Protein AF-A0A436QQQ7-F1 (afdb_monomer_lite)

pLDDT: mean 92.07, std 9.51, range [57.84, 98.88]

Secondary structure (DSSP, 8-state):
-HHHHHHHHHHHHT-GGGTT-TT-EEEEETTSTTHHHHHHHHHHHHHHTT--EEEEEE--S-HHHHHHHHHHTT-SS-SS-SSHHHHHHHHHHHHHHHHT-TTTEEEEEE---HHHHHHHHHH-S-GGG-EEEEETTSSHHHHHHHHHHH---EEEE-----GGGHHHHHHHHHHHHH-TT-HHHHTT-TTS-HHHHT--HHHHHHHH--

Sequence (210 aa):
RLDLSLDVIERVLAEPELAGWDGFGVVVQAYGPRAAFAIDWLYALAKKYDRRIMVRLVKGAYWDTEIKRAQTLGLTGYPVFTRKANTDVSYLACAKKLLSMTDRIYPQFATHNAHTVAAILSMAKDRESFEFQRLHGMGEALHETVRQAEGTRCRIYAPVGAHSDLLAYLVRRLLENGANSSFVHQLTDEEVEPEEIARDPLTVVEMQGP

Radius of gyration: 17.81 Å; chains: 1; bounding box: 42×40×45 Å

Structure (mmCIF, N/CA/C/O backbone):
data_AF-A0A436QQQ7-F1
#
_entry.id   AF-A0A436QQQ7-F1
#
loop_
_atom_site.group_PDB
_atom_site.id
_atom_site.type_symbol
_atom_site.label_atom_id
_atom_site.label_alt_id
_atom_site.label_comp_id
_atom_site.label_asym_id
_atom_site.label_entity_id
_atom_site.label_seq_id
_atom_site.pdbx_PDB_ins_code
_atom_site.Cartn_x
_atom_site.Cartn_y
_atom_site.Cartn_z
_atom_site.occupancy
_atom_site.B_iso_or_equiv
_atom_site.auth_seq_id
_atom_site.auth_comp_id
_atom_site.auth_asym_id
_atom_site.auth_atom_id
_atom_site.pdbx_PDB_model_num
ATOM 1 N N . ARG A 1 1 ? 1.671 -14.707 -4.448 1.00 91.00 1 ARG A N 1
ATOM 2 C CA . ARG A 1 1 ? 0.896 -15.668 -3.619 1.00 91.00 1 ARG A CA 1
ATOM 3 C C . ARG A 1 1 ? -0.337 -14.982 -3.015 1.00 91.00 1 ARG A C 1
ATOM 5 O O . ARG A 1 1 ? -0.617 -15.175 -1.844 1.00 91.00 1 ARG A O 1
ATOM 12 N N . LEU A 1 2 ? -1.035 -14.148 -3.791 1.00 93.56 2 LEU A N 1
ATOM 13 C CA . LEU A 1 2 ? -2.069 -13.272 -3.240 1.00 93.56 2 LEU A CA 1
ATOM 14 C C . LEU A 1 2 ? -3.251 -14.083 -2.700 1.00 93.56 2 LEU A C 1
ATOM 16 O O . LEU A 1 2 ? -3.541 -13.985 -1.519 1.00 93.56 2 LEU A O 1
ATOM 20 N N . ASP A 1 3 ? -3.834 -14.946 -3.526 1.00 93.94 3 ASP A N 1
ATOM 21 C CA . ASP A 1 3 ? -5.083 -15.649 -3.199 1.00 93.94 3 ASP A CA 1
ATOM 22 C C . ASP A 1 3 ? -4.953 -16.480 -1.912 1.00 93.94 3 ASP A 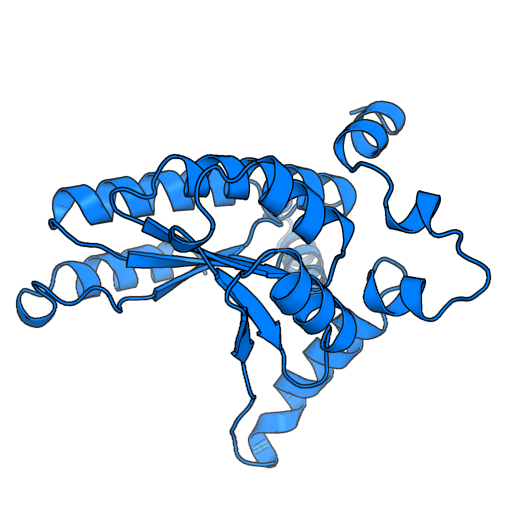C 1
ATOM 24 O O . ASP A 1 3 ? -5.658 -16.227 -0.944 1.00 93.94 3 ASP A O 1
ATOM 28 N N . LEU A 1 4 ? -3.916 -17.324 -1.823 1.00 97.06 4 LEU A N 1
ATOM 29 C CA . LEU A 1 4 ? -3.621 -18.089 -0.604 1.00 97.06 4 LEU A CA 1
ATOM 30 C C . LEU A 1 4 ? -3.415 -17.198 0.635 1.00 97.06 4 LEU A C 1
ATOM 32 O O . LEU A 1 4 ? -3.771 -17.588 1.742 1.00 97.06 4 LEU A O 1
ATOM 36 N N . SER A 1 5 ? -2.807 -16.016 0.481 1.00 97.06 5 SER A N 1
ATOM 37 C CA . SER A 1 5 ? -2.645 -15.105 1.620 1.00 97.06 5 SER A CA 1
ATOM 38 C C . SER A 1 5 ? -3.973 -14.498 2.069 1.00 97.06 5 SER A C 1
ATOM 40 O O . SER A 1 5 ? -4.151 -14.312 3.267 1.00 97.06 5 SER A O 1
ATOM 42 N N . LEU A 1 6 ? -4.906 -14.241 1.145 1.00 97.06 6 LEU A N 1
ATOM 43 C CA . LEU A 1 6 ? -6.241 -13.745 1.480 1.00 97.06 6 LEU A CA 1
ATOM 44 C C . LEU A 1 6 ? -7.042 -14.808 2.243 1.00 97.06 6 LEU A C 1
ATOM 46 O O . LEU A 1 6 ? -7.635 -14.475 3.264 1.00 97.06 6 LEU A O 1
ATOM 50 N N . ASP A 1 7 ? -6.959 -16.081 1.845 1.00 97.81 7 ASP A N 1
ATOM 51 C CA . ASP A 1 7 ? -7.612 -17.184 2.570 1.00 97.81 7 ASP A CA 1
ATOM 52 C C . ASP A 1 7 ? -7.129 -17.274 4.028 1.00 97.81 7 ASP A C 1
ATOM 54 O O . ASP A 1 7 ? -7.921 -17.390 4.966 1.00 97.81 7 ASP A O 1
ATOM 58 N N . VAL A 1 8 ? -5.812 -17.169 4.236 1.00 98.25 8 VAL A N 1
ATOM 59 C CA . VAL A 1 8 ? -5.214 -17.176 5.579 1.00 98.25 8 VAL A CA 1
ATOM 60 C C . VAL A 1 8 ? -5.628 -15.935 6.371 1.00 98.25 8 VAL A C 1
ATOM 62 O O . VAL A 1 8 ? -5.971 -16.050 7.546 1.00 98.25 8 VAL A O 1
ATOM 65 N N . ILE A 1 9 ? -5.625 -14.757 5.742 1.00 98.19 9 ILE A N 1
ATOM 66 C CA . ILE A 1 9 ? -6.045 -13.502 6.377 1.00 98.19 9 ILE A CA 1
ATOM 67 C C . ILE A 1 9 ? -7.499 -13.587 6.838 1.00 98.19 9 ILE A C 1
ATOM 69 O O . ILE A 1 9 ? -7.775 -13.241 7.984 1.00 98.19 9 ILE A O 1
ATOM 73 N N . GLU A 1 10 ? -8.417 -14.059 5.991 1.00 98.12 10 GLU A N 1
ATOM 74 C CA . GLU A 1 10 ? -9.819 -14.223 6.378 1.00 98.12 10 GLU A CA 1
ATOM 75 C C . GLU A 1 10 ? -9.958 -15.197 7.539 1.00 98.12 10 GLU A C 1
ATOM 77 O O . GLU A 1 10 ? -10.653 -14.886 8.509 1.00 98.12 10 GLU A O 1
ATOM 82 N N . ARG A 1 11 ? -9.267 -16.341 7.476 1.00 98.12 11 ARG A N 1
ATOM 83 C CA . ARG A 1 11 ? -9.343 -17.331 8.546 1.00 98.12 11 ARG A CA 1
ATOM 84 C C . ARG A 1 11 ? -8.897 -16.755 9.888 1.00 98.12 11 ARG A C 1
ATOM 86 O O . ARG A 1 11 ? -9.575 -16.994 10.878 1.00 98.12 11 ARG A O 1
ATOM 93 N N . VAL A 1 12 ? -7.802 -15.994 9.911 1.00 97.56 12 VAL A N 1
ATOM 94 C CA . VAL A 1 12 ? -7.286 -15.368 11.138 1.00 97.56 12 VAL A CA 1
ATOM 95 C C . VAL A 1 12 ? -8.198 -14.236 11.610 1.00 97.56 12 VAL A C 1
ATOM 97 O O . VAL A 1 12 ? -8.528 -14.176 12.788 1.00 97.56 12 VAL A O 1
ATOM 100 N N . LEU A 1 13 ? -8.645 -13.352 10.714 1.00 96.69 13 LEU A N 1
ATOM 101 C CA . LEU A 1 13 ? -9.462 -12.192 11.089 1.00 96.69 13 LEU A CA 1
ATOM 102 C C . LEU A 1 13 ? -10.843 -12.590 11.647 1.00 96.69 13 LEU A C 1
ATOM 104 O O . LEU A 1 13 ? -11.421 -11.848 12.446 1.00 96.69 13 LEU A O 1
ATOM 108 N N . ALA A 1 14 ? -11.345 -13.761 11.246 1.00 97.19 14 ALA A N 1
ATOM 109 C CA . ALA A 1 14 ? -12.587 -14.349 11.737 1.00 97.19 14 ALA A CA 1
ATOM 110 C C . ALA A 1 14 ? -12.507 -14.869 13.185 1.00 97.19 14 ALA A C 1
ATOM 112 O O . ALA A 1 14 ? -13.550 -15.159 13.773 1.00 97.19 14 ALA A O 1
ATOM 113 N N . GLU A 1 15 ? -11.310 -15.009 13.766 1.00 98.06 15 GLU A N 1
ATOM 114 C CA . GLU A 1 15 ? -11.160 -15.568 15.109 1.00 98.06 15 GLU A CA 1
ATOM 115 C C . GLU A 1 15 ? -11.785 -14.636 16.174 1.00 98.06 15 GLU A C 1
ATOM 117 O O . GLU A 1 15 ? -11.500 -13.427 16.196 1.00 98.06 15 GLU A O 1
ATOM 122 N N . PRO A 1 16 ? -12.639 -15.163 17.079 1.00 97.19 16 PRO A N 1
ATOM 123 C CA . PRO A 1 16 ? -13.281 -14.365 18.124 1.00 97.19 16 PRO A CA 1
ATOM 124 C C . PRO A 1 16 ? -12.294 -13.679 19.073 1.00 97.19 16 PRO A C 1
ATOM 126 O O . PRO A 1 16 ? -12.582 -12.587 19.554 1.00 97.19 16 PRO A O 1
ATOM 129 N N . GLU A 1 17 ? -11.122 -14.278 19.301 1.00 97.38 17 GLU A N 1
ATOM 130 C CA . GLU A 1 17 ? -10.073 -13.745 20.185 1.00 97.38 17 GLU A CA 1
ATOM 131 C C . GLU A 1 17 ? -9.498 -12.403 19.709 1.00 97.38 17 GLU A C 1
ATOM 133 O O . GLU A 1 17 ? -8.955 -11.648 20.510 1.00 97.38 17 GLU A O 1
ATOM 138 N N . LEU A 1 18 ? -9.649 -12.071 18.422 1.00 96.06 18 LEU A N 1
ATOM 139 C CA . LEU A 1 18 ? -9.227 -10.780 17.870 1.00 96.06 18 LEU A CA 1
ATOM 140 C C . LEU A 1 18 ? -10.309 -9.693 17.995 1.00 96.06 18 LEU A C 1
ATOM 142 O O . LEU A 1 18 ? -10.142 -8.592 17.467 1.00 96.06 18 LEU A O 1
ATOM 146 N N . ALA A 1 19 ? -11.441 -9.975 18.650 1.00 95.94 19 ALA A N 1
ATOM 147 C CA . ALA A 1 19 ? -12.510 -8.997 18.803 1.00 95.94 19 ALA A CA 1
ATOM 148 C C . ALA A 1 19 ? -12.107 -7.809 19.676 1.00 95.94 19 ALA A C 1
ATOM 150 O O . ALA A 1 19 ? -11.545 -7.969 20.753 1.00 95.94 19 ALA A O 1
ATOM 151 N N . GLY A 1 20 ? -12.411 -6.601 19.190 1.00 94.69 20 GLY A N 1
ATOM 152 C CA . GLY A 1 20 ? -12.030 -5.348 19.844 1.00 94.69 20 GLY A CA 1
ATOM 153 C C . GLY A 1 20 ? -10.545 -4.986 19.719 1.00 94.69 20 GLY A C 1
ATOM 154 O O . GLY A 1 20 ? -10.127 -3.982 20.291 1.00 94.69 20 GLY A O 1
ATOM 155 N N . TRP A 1 21 ? -9.744 -5.770 18.986 1.00 97.62 21 TRP A N 1
ATOM 156 C CA . TRP A 1 21 ? -8.345 -5.453 18.716 1.00 97.62 21 TRP A CA 1
ATOM 157 C C . TRP A 1 21 ? -8.152 -4.885 17.305 1.00 97.62 21 TRP A C 1
ATOM 159 O O . TRP A 1 21 ? -8.310 -5.579 16.304 1.00 97.62 21 TRP A O 1
ATOM 169 N N . ASP A 1 22 ? -7.715 -3.628 17.238 1.00 97.19 22 ASP A N 1
ATOM 170 C CA . ASP A 1 22 ? -7.574 -2.870 15.985 1.00 97.19 22 ASP A CA 1
ATOM 171 C C . ASP A 1 22 ? -6.172 -2.976 15.347 1.00 97.19 22 ASP A C 1
ATOM 173 O O . ASP A 1 22 ? -5.835 -2.243 14.415 1.00 97.19 22 ASP A O 1
ATOM 177 N N . GLY A 1 23 ? -5.310 -3.855 15.871 1.00 95.88 23 GLY A N 1
ATOM 178 C CA . GLY A 1 23 ? -3.898 -3.945 15.477 1.00 95.88 23 GLY A CA 1
ATOM 179 C C . GLY A 1 23 ? -3.595 -4.899 14.319 1.00 95.88 23 GLY A C 1
ATOM 180 O O . GLY A 1 23 ? -2.434 -5.010 13.919 1.00 95.88 23 GLY A O 1
ATOM 181 N N . PHE A 1 24 ? -4.595 -5.603 13.778 1.00 97.94 24 PHE A N 1
ATOM 182 C CA . PHE A 1 24 ? -4.375 -6.552 12.685 1.00 97.94 24 PHE A CA 1
ATOM 183 C C . PHE A 1 24 ? -3.979 -5.819 11.395 1.00 97.94 24 PHE A C 1
ATOM 185 O O . PHE A 1 24 ? -4.701 -4.938 10.927 1.00 97.94 24 PHE A O 1
ATOM 192 N N . GLY A 1 25 ? -2.834 -6.187 10.813 1.00 97.44 25 GLY A N 1
ATOM 193 C CA . GLY A 1 25 ? -2.227 -5.476 9.687 1.00 97.44 25 GLY A CA 1
ATOM 194 C C . GLY A 1 25 ? -2.065 -6.325 8.426 1.00 97.44 25 GLY A C 1
ATOM 195 O O . GLY A 1 25 ? -1.599 -7.460 8.495 1.00 97.44 25 GLY A O 1
ATOM 196 N N . VAL A 1 26 ? -2.369 -5.749 7.260 1.00 98.25 26 VAL A N 1
ATOM 197 C CA . VAL A 1 26 ? -2.173 -6.380 5.941 1.00 98.25 26 VAL A CA 1
ATOM 198 C C . VAL A 1 26 ? -1.406 -5.445 5.010 1.00 98.25 26 VAL A C 1
ATOM 200 O O . VAL A 1 26 ? -1.607 -4.233 5.026 1.00 98.25 26 VAL A O 1
ATOM 203 N N . VAL A 1 27 ? -0.530 -6.003 4.169 1.00 98.50 27 VAL A N 1
ATOM 204 C CA . VAL A 1 27 ? 0.186 -5.248 3.131 1.00 98.50 27 VAL A CA 1
ATOM 205 C C . VAL A 1 27 ? -0.492 -5.435 1.777 1.00 98.50 27 VAL A C 1
ATOM 207 O O . VAL A 1 27 ? -0.697 -6.565 1.341 1.00 98.50 27 VAL A O 1
ATOM 210 N N . VAL A 1 28 ? -0.763 -4.333 1.078 1.00 98.69 28 VAL A N 1
ATOM 211 C CA . VAL A 1 28 ? -1.265 -4.323 -0.302 1.00 98.69 28 VAL A CA 1
ATOM 212 C C . VAL A 1 28 ? -0.230 -3.674 -1.218 1.00 98.69 28 VAL A C 1
ATOM 214 O O . VAL A 1 28 ? 0.310 -2.610 -0.915 1.00 98.69 28 VAL A O 1
ATOM 217 N N . GLN A 1 29 ? 0.054 -4.324 -2.348 1.00 98.62 29 GLN A N 1
ATOM 218 C CA . GLN A 1 29 ? 1.048 -3.879 -3.325 1.00 98.62 29 GLN A CA 1
ATOM 219 C C . GLN A 1 29 ? 0.362 -3.226 -4.529 1.00 98.62 29 GLN A C 1
ATOM 221 O O . GLN A 1 29 ? -0.341 -3.899 -5.279 1.00 98.62 29 GLN A O 1
ATOM 226 N N . ALA A 1 30 ? 0.586 -1.929 -4.727 1.00 98.62 30 ALA A N 1
ATOM 227 C CA . ALA A 1 30 ? -0.048 -1.121 -5.766 1.00 98.62 30 ALA A CA 1
ATOM 228 C C . ALA A 1 30 ? 0.513 -1.345 -7.181 1.00 98.62 30 ALA A C 1
ATOM 230 O O . ALA A 1 30 ? -0.106 -0.930 -8.155 1.00 98.62 30 ALA A O 1
ATOM 231 N N . TYR A 1 31 ? 1.656 -2.018 -7.327 1.00 98.06 31 TYR A N 1
ATOM 232 C CA . TYR A 1 31 ? 2.307 -2.280 -8.618 1.00 98.06 31 TYR A CA 1
ATOM 233 C C . TYR A 1 31 ? 1.595 -3.292 -9.528 1.00 98.06 31 TYR A C 1
ATOM 235 O O . TYR A 1 31 ? 2.155 -3.681 -10.547 1.00 98.06 31 TYR A O 1
ATOM 243 N N . GLY A 1 32 ? 0.383 -3.736 -9.190 1.00 95.88 32 GLY A N 1
ATOM 244 C CA . GLY A 1 32 ? -0.398 -4.653 -10.014 1.00 95.88 32 GLY A CA 1
ATOM 245 C C . GLY A 1 32 ? -1.894 -4.336 -9.997 1.00 95.88 32 GLY A C 1
ATOM 246 O O . GLY A 1 32 ? -2.392 -3.739 -9.040 1.00 95.88 32 GLY A O 1
ATOM 247 N N . PRO A 1 33 ? -2.642 -4.774 -11.025 1.00 95.75 33 PRO A N 1
ATOM 248 C CA . PRO A 1 33 ? -4.040 -4.385 -11.234 1.00 95.75 33 PRO A CA 1
ATOM 249 C C . PRO A 1 33 ? -4.995 -4.913 -10.154 1.00 95.75 33 PRO A C 1
ATOM 251 O O . PRO A 1 33 ? -6.099 -4.405 -9.994 1.00 95.75 33 PRO A O 1
ATOM 254 N N . ARG A 1 34 ? -4.575 -5.921 -9.380 1.00 97.94 34 ARG A N 1
ATOM 255 C CA . ARG A 1 34 ? -5.386 -6.521 -8.309 1.00 97.94 34 ARG A CA 1
ATOM 256 C C . ARG A 1 34 ? -5.436 -5.690 -7.022 1.00 97.94 34 ARG A C 1
ATOM 258 O O . ARG A 1 34 ? -6.240 -6.003 -6.151 1.00 97.94 34 ARG A O 1
ATOM 265 N N . ALA A 1 35 ? -4.612 -4.649 -6.889 1.00 98.50 35 ALA A N 1
ATOM 266 C CA . ALA A 1 35 ? -4.473 -3.881 -5.650 1.00 98.50 35 ALA A CA 1
ATOM 267 C C . ALA A 1 35 ? -5.793 -3.253 -5.173 1.00 98.50 35 ALA A C 1
ATOM 269 O O . ALA A 1 35 ? -6.176 -3.424 -4.017 1.00 98.50 35 ALA A O 1
ATOM 270 N N . ALA A 1 36 ? -6.517 -2.580 -6.073 1.00 98.38 36 ALA A N 1
ATOM 271 C CA . ALA A 1 36 ? -7.784 -1.932 -5.741 1.00 98.38 36 ALA A CA 1
ATOM 272 C C . ALA A 1 36 ? -8.849 -2.945 -5.286 1.00 98.38 36 ALA A C 1
ATOM 274 O O . ALA A 1 36 ? -9.543 -2.702 -4.301 1.00 98.38 36 ALA A O 1
ATOM 275 N N . PHE A 1 37 ? -8.914 -4.104 -5.947 1.00 98.50 37 PHE A N 1
ATOM 276 C CA . PHE A 1 37 ? -9.837 -5.184 -5.594 1.00 98.50 37 PHE A CA 1
ATOM 277 C C . PHE A 1 37 ? -9.480 -5.844 -4.258 1.00 98.50 37 PHE A C 1
ATOM 279 O O . PHE A 1 37 ? -10.370 -6.179 -3.484 1.00 98.50 37 PHE A O 1
ATOM 286 N N . ALA A 1 38 ? -8.188 -5.988 -3.947 1.00 98.62 38 ALA A N 1
ATOM 287 C CA . ALA A 1 38 ? -7.751 -6.466 -2.638 1.00 98.62 38 ALA A CA 1
ATOM 288 C C . ALA A 1 38 ? -8.168 -5.498 -1.516 1.00 98.62 38 ALA A C 1
ATOM 290 O O . ALA A 1 38 ? -8.580 -5.946 -0.451 1.00 98.62 38 ALA A O 1
ATOM 291 N N . ILE A 1 39 ? -8.121 -4.183 -1.760 1.00 98.81 39 ILE A N 1
ATOM 292 C CA . ILE A 1 39 ? -8.614 -3.171 -0.809 1.00 98.81 39 ILE A CA 1
ATOM 293 C C . ILE A 1 39 ? -10.131 -3.286 -0.620 1.00 98.81 39 ILE A C 1
ATOM 295 O O . ILE A 1 39 ? -10.590 -3.285 0.520 1.00 98.81 39 ILE A O 1
ATOM 299 N N . ASP A 1 40 ? -10.900 -3.428 -1.706 1.00 98.81 40 ASP A N 1
ATOM 300 C CA . ASP A 1 40 ? -12.354 -3.643 -1.624 1.00 98.81 40 ASP A CA 1
ATOM 301 C C . ASP A 1 40 ? -12.696 -4.890 -0.805 1.00 98.81 40 ASP A C 1
ATOM 303 O O . ASP A 1 40 ? -13.557 -4.851 0.076 1.00 98.81 40 ASP A O 1
ATOM 307 N N . TRP A 1 41 ? -11.978 -5.983 -1.058 1.00 98.69 41 TRP A N 1
ATOM 308 C CA . TRP A 1 41 ? -12.152 -7.234 -0.335 1.00 98.69 41 TRP A CA 1
ATOM 309 C C . TRP A 1 41 ? -11.813 -7.089 1.156 1.00 98.69 41 TRP A C 1
ATOM 311 O O . TRP A 1 41 ? -12.612 -7.488 2.000 1.00 98.69 41 TRP A O 1
ATOM 321 N N . LEU A 1 42 ? -10.688 -6.449 1.499 1.00 98.69 42 LEU A N 1
ATOM 322 C CA . LEU A 1 42 ? -10.292 -6.195 2.891 1.00 98.69 42 LEU A CA 1
ATOM 323 C C . LEU A 1 42 ? -11.311 -5.321 3.632 1.00 98.69 42 LEU A C 1
ATOM 325 O O . LEU A 1 42 ? -11.629 -5.591 4.788 1.00 98.69 42 LEU A O 1
ATOM 329 N N . TYR A 1 43 ? -11.854 -4.297 2.970 1.00 98.75 43 TYR A N 1
ATOM 330 C CA . TYR A 1 43 ? -12.886 -3.441 3.550 1.00 98.75 43 TYR A CA 1
ATOM 331 C C . TYR A 1 43 ? -14.194 -4.205 3.795 1.00 98.75 43 TYR A C 1
ATOM 333 O O . TYR A 1 43 ? -14.796 -4.086 4.865 1.00 98.75 43 TYR A O 1
ATOM 341 N N . ALA A 1 44 ? -14.618 -5.036 2.838 1.00 98.69 44 ALA A N 1
ATOM 342 C CA . ALA A 1 44 ? -15.780 -5.906 3.001 1.00 98.69 44 ALA A CA 1
ATOM 343 C C . ALA A 1 44 ? -15.584 -6.910 4.150 1.00 98.69 44 ALA A C 1
ATOM 345 O O . ALA A 1 44 ? -16.500 -7.132 4.941 1.00 98.69 44 ALA A O 1
ATOM 346 N N . LEU A 1 45 ? -14.379 -7.464 4.286 1.00 98.06 45 LEU A N 1
ATOM 347 C CA . LEU A 1 45 ? -14.019 -8.387 5.356 1.00 98.06 45 LEU A CA 1
ATOM 348 C C . LEU A 1 45 ? -14.041 -7.713 6.736 1.00 98.06 45 LEU A C 1
ATOM 350 O O . LEU A 1 45 ? -14.606 -8.258 7.684 1.00 98.06 45 LEU A O 1
ATOM 354 N N . ALA A 1 46 ? -13.487 -6.501 6.833 1.00 98.38 46 ALA A N 1
ATOM 355 C CA . ALA A 1 46 ? -13.526 -5.695 8.049 1.00 98.38 46 ALA A CA 1
ATOM 356 C C . ALA A 1 46 ? -14.972 -5.387 8.472 1.00 98.38 46 ALA A C 1
ATOM 358 O O . ALA A 1 46 ? -15.296 -5.464 9.654 1.00 98.38 46 ALA A O 1
ATOM 359 N N . LYS A 1 47 ? -15.875 -5.125 7.515 1.00 98.44 47 LYS A N 1
ATOM 360 C CA . LYS A 1 47 ? -17.314 -4.986 7.794 1.00 98.44 47 LYS A CA 1
ATOM 361 C C . LYS A 1 47 ? -17.958 -6.296 8.243 1.00 98.44 47 LYS A C 1
ATOM 363 O O . LYS A 1 47 ? -18.706 -6.289 9.214 1.00 98.44 47 LYS A O 1
ATOM 368 N N . LYS A 1 48 ? -17.668 -7.406 7.558 1.00 98.31 48 LYS A N 1
ATOM 369 C CA . LYS A 1 48 ? -18.237 -8.734 7.841 1.00 98.31 48 LYS A CA 1
ATOM 370 C C . LYS A 1 48 ? -17.969 -9.190 9.278 1.00 98.31 48 LYS A C 1
ATOM 372 O O . LYS A 1 48 ? -18.869 -9.737 9.905 1.00 98.31 48 LYS A O 1
ATOM 377 N N . TYR A 1 49 ? -16.758 -8.964 9.785 1.00 97.88 49 TYR A N 1
ATOM 378 C CA . TYR A 1 49 ? -16.349 -9.398 11.128 1.00 97.88 49 TYR A CA 1
ATOM 379 C C . TYR A 1 49 ? -16.352 -8.277 12.177 1.00 97.88 49 TYR A C 1
ATOM 381 O O . TYR A 1 49 ? -15.849 -8.484 13.281 1.00 97.88 49 TYR A O 1
ATOM 389 N N . ASP A 1 50 ? -16.895 -7.102 11.836 1.00 97.81 50 ASP A N 1
ATOM 390 C CA . ASP A 1 50 ? -16.903 -5.906 12.687 1.00 97.81 50 ASP A CA 1
ATOM 391 C C . ASP A 1 50 ? -15.513 -5.606 13.280 1.00 97.81 50 ASP A C 1
ATOM 393 O O . ASP A 1 50 ? -15.286 -5.616 14.489 1.00 97.81 50 ASP A O 1
ATOM 397 N N . ARG A 1 51 ? -14.538 -5.410 12.389 1.00 97.56 51 ARG A N 1
ATOM 398 C CA . ARG A 1 51 ? -13.133 -5.152 12.721 1.00 97.56 51 ARG A CA 1
ATOM 399 C C . ARG A 1 51 ? -12.697 -3.784 12.228 1.00 97.56 51 ARG A C 1
ATOM 401 O O . ARG A 1 51 ? -13.227 -3.267 11.240 1.00 97.56 51 ARG A O 1
ATOM 408 N N . ARG A 1 52 ? -11.662 -3.248 12.870 1.00 98.06 52 ARG A N 1
ATOM 409 C CA . ARG A 1 52 ? -10.788 -2.242 12.277 1.00 98.06 52 ARG A CA 1
ATOM 410 C C . ARG A 1 52 ? -9.451 -2.896 11.948 1.00 98.06 52 ARG A C 1
ATOM 412 O O . ARG A 1 52 ? -8.918 -3.645 12.759 1.00 98.06 52 ARG A O 1
ATOM 419 N N . ILE A 1 53 ? -8.924 -2.643 10.755 1.00 98.06 53 ILE A N 1
ATOM 420 C CA . ILE A 1 53 ? -7.651 -3.227 10.310 1.00 98.06 53 ILE A CA 1
ATOM 421 C C . ILE A 1 53 ? -6.698 -2.147 9.817 1.00 98.06 53 ILE A C 1
ATOM 423 O O . ILE A 1 53 ? -7.112 -1.119 9.282 1.00 98.06 53 ILE A O 1
ATOM 427 N N . MET A 1 54 ? -5.403 -2.392 9.961 1.00 98.75 54 MET A N 1
ATOM 428 C CA . MET A 1 54 ? -4.355 -1.543 9.412 1.00 98.75 54 MET A CA 1
ATOM 429 C C . MET A 1 54 ? -3.991 -2.038 8.009 1.00 98.75 54 MET A C 1
ATOM 431 O O . MET A 1 54 ? -3.706 -3.221 7.816 1.00 98.75 54 MET A O 1
ATOM 435 N N . VAL A 1 55 ? -3.978 -1.151 7.014 1.00 98.81 55 VAL A N 1
ATOM 436 C CA . VAL A 1 55 ? -3.585 -1.520 5.645 1.00 98.81 55 VAL A CA 1
ATOM 437 C C . VAL A 1 55 ? -2.357 -0.731 5.232 1.00 98.81 55 VAL A C 1
ATOM 439 O O . VAL A 1 55 ? -2.428 0.470 4.967 1.00 98.81 55 VAL A O 1
ATOM 442 N N . ARG A 1 56 ? -1.225 -1.432 5.134 1.00 98.88 56 ARG A N 1
ATOM 443 C CA . ARG A 1 56 ? 0.021 -0.902 4.586 1.00 98.88 56 ARG A CA 1
ATOM 444 C C . ARG A 1 56 ? -0.040 -0.925 3.066 1.00 98.88 56 ARG A C 1
ATOM 446 O O . ARG A 1 56 ? 0.063 -1.988 2.456 1.00 98.88 56 ARG A O 1
ATOM 453 N N . LEU A 1 57 ? -0.142 0.247 2.452 1.00 98.88 57 LEU A N 1
ATOM 454 C CA . LEU A 1 57 ? -0.009 0.398 1.009 1.00 98.88 57 LEU A CA 1
ATOM 455 C C . LEU A 1 57 ? 1.465 0.611 0.654 1.00 98.88 57 LEU A C 1
ATOM 457 O O . LEU A 1 57 ? 2.103 1.539 1.148 1.00 98.88 57 LEU A O 1
ATOM 461 N N . VAL A 1 58 ? 1.999 -0.244 -0.215 1.00 98.56 58 VAL A N 1
ATOM 462 C CA . VAL A 1 58 ? 3.338 -0.122 -0.817 1.00 98.56 58 VAL A CA 1
ATOM 463 C C . VAL A 1 58 ? 3.206 -0.113 -2.336 1.00 98.56 58 VAL A C 1
ATOM 465 O O . VAL A 1 58 ? 2.204 -0.581 -2.871 1.00 98.56 58 VAL A O 1
ATOM 468 N N . LYS A 1 59 ? 4.235 0.335 -3.063 1.00 97.38 59 LYS A N 1
ATOM 469 C CA . LYS A 1 59 ? 4.315 0.083 -4.513 1.00 97.38 59 LYS A CA 1
ATOM 470 C C . LYS A 1 59 ? 4.497 -1.417 -4.767 1.00 97.38 59 LYS A C 1
ATOM 472 O O . LYS A 1 59 ? 3.583 -2.083 -5.238 1.00 97.38 59 LYS A O 1
ATOM 477 N N . GLY A 1 60 ? 5.631 -1.967 -4.349 1.00 95.31 60 GLY A N 1
ATOM 478 C CA . GLY A 1 60 ? 5.955 -3.390 -4.437 1.00 95.31 60 GLY A CA 1
ATOM 479 C C . GLY A 1 60 ? 7.469 -3.595 -4.478 1.00 95.31 60 GLY A C 1
ATOM 480 O O . GLY A 1 60 ? 8.197 -2.672 -4.817 1.00 95.31 60 GLY A O 1
ATOM 481 N N . ALA A 1 61 ? 7.943 -4.786 -4.103 1.00 92.12 61 ALA A N 1
ATOM 482 C CA . ALA A 1 61 ? 9.378 -5.065 -3.907 1.00 92.12 61 ALA A CA 1
ATOM 483 C C . ALA A 1 61 ? 9.900 -6.262 -4.726 1.00 92.12 61 ALA A C 1
ATOM 485 O O . ALA A 1 61 ? 11.008 -6.738 -4.497 1.00 92.12 61 ALA A O 1
ATOM 486 N N . TYR A 1 62 ? 9.079 -6.797 -5.635 1.00 93.50 62 TYR A N 1
ATOM 487 C CA . TYR A 1 62 ? 9.369 -8.035 -6.374 1.00 93.50 62 TYR A CA 1
ATOM 488 C C . TYR A 1 62 ? 9.152 -7.891 -7.883 1.00 93.50 62 TYR A C 1
ATOM 490 O O . TYR A 1 62 ? 8.894 -8.885 -8.554 1.00 93.50 62 TYR A O 1
ATOM 498 N N . TRP A 1 63 ? 9.199 -6.666 -8.416 1.00 95.25 63 TRP A N 1
ATOM 499 C CA . TRP A 1 63 ? 8.819 -6.389 -9.804 1.00 95.25 63 TRP A CA 1
ATOM 500 C C . TRP A 1 63 ? 9.610 -7.247 -10.804 1.00 95.25 63 TRP A C 1
ATOM 502 O O . TRP A 1 63 ? 8.999 -8.013 -11.544 1.00 95.25 63 TRP A O 1
ATOM 512 N N . ASP A 1 64 ? 10.945 -7.253 -10.730 1.00 91.69 64 ASP A N 1
ATOM 513 C CA . ASP A 1 64 ? 11.806 -8.047 -11.624 1.00 91.69 64 ASP A CA 1
ATOM 514 C C . ASP A 1 64 ? 11.516 -9.550 -11.549 1.00 91.69 64 ASP A C 1
ATOM 516 O O . ASP A 1 64 ? 11.533 -10.263 -12.553 1.00 91.69 64 ASP A O 1
ATOM 520 N N . THR A 1 65 ? 11.207 -10.044 -10.346 1.00 94.44 65 THR A N 1
ATOM 521 C CA . THR A 1 65 ? 10.850 -11.452 -10.135 1.00 94.44 65 THR A CA 1
ATOM 522 C C . THR A 1 65 ? 9.519 -11.789 -10.798 1.00 94.44 65 THR A C 1
ATOM 524 O O . THR A 1 65 ? 9.412 -12.833 -11.438 1.00 94.44 65 THR A O 1
ATOM 527 N N . GLU A 1 66 ? 8.511 -10.924 -10.668 1.00 96.81 66 GLU A N 1
ATOM 528 C CA . GLU A 1 66 ? 7.194 -11.129 -11.280 1.00 96.81 66 GLU A CA 1
ATOM 529 C C . GLU A 1 66 ? 7.267 -11.062 -12.814 1.00 96.81 66 GLU A C 1
ATOM 531 O O . GLU A 1 66 ? 6.677 -11.914 -13.482 1.00 96.81 66 GLU A O 1
ATOM 536 N N . ILE A 1 67 ? 8.057 -10.135 -13.375 1.00 97.06 67 ILE A N 1
ATOM 537 C CA . ILE A 1 67 ? 8.324 -10.063 -14.822 1.00 97.06 67 ILE A CA 1
ATOM 538 C C . ILE A 1 67 ? 8.990 -11.352 -15.314 1.00 97.06 67 ILE A C 1
ATOM 540 O O . ILE A 1 67 ? 8.454 -12.030 -16.195 1.00 97.06 67 ILE A O 1
ATOM 544 N N . LYS A 1 68 ? 10.116 -11.743 -14.700 1.00 97.50 68 LYS A N 1
ATOM 545 C CA . LYS A 1 68 ? 10.858 -12.958 -15.070 1.00 97.50 68 LYS A CA 1
ATOM 546 C C . LYS A 1 68 ? 9.987 -14.207 -14.972 1.00 97.50 68 LYS A C 1
ATOM 548 O O . LYS A 1 68 ? 10.040 -15.081 -15.840 1.00 97.50 68 LYS A O 1
ATOM 553 N N . ARG A 1 69 ? 9.191 -14.315 -13.908 1.00 97.69 69 ARG A N 1
ATOM 554 C CA . ARG A 1 69 ? 8.331 -15.473 -13.663 1.00 97.69 69 ARG A CA 1
ATOM 555 C C . ARG A 1 69 ? 7.214 -15.574 -14.696 1.00 97.69 69 ARG A C 1
ATOM 557 O O . ARG A 1 69 ? 6.988 -16.671 -15.198 1.00 97.69 69 ARG A O 1
ATOM 564 N N . ALA A 1 70 ? 6.548 -14.467 -15.024 1.00 97.81 70 ALA A N 1
ATOM 565 C CA . ALA A 1 70 ? 5.498 -14.455 -16.040 1.00 97.81 70 ALA A CA 1
ATOM 566 C C . ALA A 1 70 ? 6.031 -14.892 -17.414 1.00 97.81 70 ALA A C 1
ATOM 568 O O . ALA A 1 70 ? 5.410 -15.725 -18.070 1.00 97.81 70 ALA A O 1
ATOM 569 N N . GLN A 1 71 ? 7.218 -14.408 -17.796 1.00 98.19 71 GLN A N 1
ATOM 570 C CA . GLN A 1 71 ? 7.887 -14.794 -19.045 1.00 98.19 71 GLN A CA 1
ATOM 571 C C . GLN A 1 71 ? 8.285 -16.273 -19.056 1.00 98.19 71 GLN A C 1
ATOM 573 O O . GLN A 1 71 ? 7.982 -16.987 -20.005 1.00 98.19 71 GLN A O 1
ATOM 578 N N . THR A 1 72 ? 8.920 -16.752 -17.983 1.00 98.44 72 THR A N 1
ATOM 579 C CA . THR A 1 72 ? 9.397 -18.145 -17.885 1.00 98.44 72 THR A CA 1
ATOM 580 C C . THR A 1 72 ? 8.244 -19.152 -17.909 1.00 98.44 72 THR A C 1
ATOM 582 O O . THR A 1 72 ? 8.386 -20.245 -18.445 1.00 98.44 72 THR A O 1
ATOM 585 N N . LEU A 1 73 ? 7.098 -18.791 -17.327 1.00 97.88 73 LEU A N 1
ATOM 586 C CA . LEU A 1 73 ? 5.892 -19.620 -17.327 1.00 97.88 73 LEU A CA 1
ATOM 587 C C . LEU A 1 73 ? 5.057 -19.483 -18.611 1.00 97.88 73 LEU A C 1
ATOM 589 O O . LEU A 1 73 ? 4.051 -20.175 -18.734 1.00 97.88 73 LEU A O 1
ATOM 593 N N . GLY A 1 74 ? 5.433 -18.596 -19.540 1.00 97.75 74 GLY A N 1
ATOM 594 C CA . GLY A 1 74 ? 4.684 -18.365 -20.777 1.00 97.75 74 GLY A CA 1
ATOM 595 C C . GLY A 1 74 ? 3.265 -17.842 -20.541 1.00 97.75 74 GLY A C 1
ATOM 596 O O . GLY A 1 74 ? 2.339 -18.235 -21.249 1.00 97.75 74 GLY A O 1
ATOM 597 N N . LEU A 1 75 ? 3.066 -17.002 -19.519 1.00 97.69 75 LEU A N 1
ATOM 598 C CA . LEU A 1 75 ? 1.745 -16.448 -19.216 1.00 97.69 75 LEU A CA 1
ATOM 599 C C . LEU A 1 75 ? 1.304 -15.450 -20.293 1.00 97.69 75 LEU A C 1
ATOM 601 O O . LEU A 1 75 ? 2.121 -14.768 -20.908 1.00 97.69 75 LEU A O 1
ATOM 605 N N . THR A 1 76 ? -0.008 -15.299 -20.462 1.00 96.94 76 THR A N 1
ATOM 606 C CA . THR A 1 76 ? -0.607 -14.366 -21.434 1.00 96.94 76 THR A CA 1
ATOM 607 C C . THR A 1 76 ? -0.485 -12.891 -21.036 1.00 96.94 76 THR A C 1
ATOM 609 O O . THR A 1 76 ? -0.809 -12.014 -21.832 1.00 96.94 76 THR A O 1
ATOM 612 N N . GLY A 1 77 ? -0.020 -12.595 -19.820 1.00 95.38 77 GLY A N 1
ATOM 613 C CA . GLY A 1 77 ? 0.158 -11.235 -19.325 1.00 95.38 77 GLY A CA 1
ATOM 614 C C . GLY A 1 77 ? 0.926 -11.175 -18.007 1.00 95.38 77 GLY A C 1
ATOM 615 O O . GLY A 1 77 ? 1.248 -12.197 -17.395 1.00 95.38 77 GLY A O 1
ATOM 616 N N . TYR A 1 78 ? 1.210 -9.950 -17.564 1.00 97.56 78 TYR A N 1
ATOM 617 C CA . TYR A 1 78 ? 1.950 -9.688 -16.332 1.00 97.56 78 TYR A CA 1
ATOM 618 C C . TYR A 1 78 ? 1.001 -9.433 -15.153 1.00 97.56 78 TYR A C 1
ATOM 620 O O . TYR A 1 78 ? 0.027 -8.694 -15.294 1.00 97.56 78 TYR A O 1
ATOM 628 N N . PRO A 1 79 ? 1.291 -9.974 -13.954 1.00 96.75 79 PRO A N 1
ATOM 629 C CA . PRO A 1 79 ? 0.515 -9.676 -12.750 1.00 96.75 79 PRO A CA 1
ATOM 630 C C . PRO A 1 79 ? 0.836 -8.292 -12.156 1.00 96.75 79 PRO A C 1
ATOM 632 O O . PRO A 1 79 ? 0.244 -7.917 -11.142 1.00 96.75 79 PRO A O 1
ATOM 635 N N . VAL A 1 80 ? 1.781 -7.565 -12.759 1.00 98.25 80 VAL A N 1
ATOM 636 C CA . VAL A 1 80 ? 2.272 -6.240 -12.366 1.00 98.25 80 VAL A CA 1
ATOM 637 C C . VAL A 1 80 ? 2.263 -5.300 -13.573 1.00 98.25 80 VAL A C 1
ATOM 639 O O . VAL A 1 80 ? 2.344 -5.753 -14.715 1.00 98.25 80 VAL A O 1
ATOM 642 N N . PHE A 1 81 ? 2.183 -3.992 -13.336 1.00 97.50 81 PHE A N 1
ATOM 643 C CA . PHE A 1 81 ? 2.360 -2.991 -14.386 1.00 97.50 81 PHE A CA 1
ATOM 644 C C . PHE A 1 81 ? 3.803 -3.000 -14.895 1.00 97.50 81 PHE A C 1
ATOM 646 O O . PHE A 1 81 ? 4.736 -3.150 -14.112 1.00 97.50 81 PHE A O 1
ATOM 653 N N . THR A 1 82 ? 4.002 -2.795 -16.195 1.00 95.81 82 THR A N 1
ATOM 654 C CA . THR A 1 82 ? 5.335 -2.803 -16.824 1.00 95.81 82 THR A CA 1
ATOM 655 C C . THR A 1 82 ? 5.975 -1.418 -16.911 1.00 95.81 82 THR A C 1
ATOM 657 O O . THR A 1 82 ? 7.188 -1.317 -17.062 1.00 95.81 82 THR A O 1
ATOM 660 N N . ARG A 1 83 ? 5.184 -0.347 -16.772 1.00 94.31 83 ARG A N 1
ATOM 661 C CA . ARG A 1 83 ? 5.661 1.039 -16.677 1.00 94.31 83 ARG A CA 1
ATOM 662 C C . ARG A 1 83 ? 5.563 1.519 -15.225 1.00 94.31 83 ARG A C 1
ATOM 664 O O . ARG A 1 83 ? 4.527 1.356 -14.576 1.00 94.31 83 ARG A O 1
ATOM 671 N N . LYS A 1 84 ? 6.625 2.148 -14.709 1.00 93.00 84 LYS A N 1
ATOM 672 C CA . LYS A 1 84 ? 6.675 2.659 -13.325 1.00 93.00 84 LYS A CA 1
ATOM 673 C C . LYS A 1 84 ? 5.600 3.720 -13.059 1.00 93.00 84 LYS A C 1
ATOM 675 O O . LYS A 1 84 ? 4.975 3.682 -12.003 1.00 93.00 84 LYS A O 1
ATOM 680 N N . ALA A 1 85 ? 5.324 4.601 -14.024 1.00 94.50 85 ALA A N 1
ATOM 681 C CA . ALA A 1 85 ? 4.284 5.627 -13.899 1.00 94.50 85 ALA A CA 1
ATOM 682 C C . ALA A 1 85 ? 2.891 5.019 -13.633 1.00 94.50 85 ALA A C 1
ATOM 684 O O . ALA A 1 85 ? 2.163 5.502 -12.772 1.00 94.50 85 ALA A O 1
ATOM 685 N N . ASN A 1 86 ? 2.557 3.881 -14.251 1.00 96.75 86 ASN A N 1
ATOM 686 C CA . ASN A 1 86 ? 1.296 3.175 -13.994 1.00 96.75 86 ASN A CA 1
ATOM 687 C C . ASN A 1 86 ? 1.216 2.626 -12.558 1.00 96.75 86 ASN A C 1
ATOM 689 O O . ASN A 1 86 ? 0.139 2.611 -11.963 1.00 96.75 86 ASN A O 1
ATOM 693 N N . THR A 1 87 ? 2.347 2.214 -11.972 1.00 97.94 87 THR A N 1
ATOM 694 C CA . THR A 1 87 ? 2.404 1.850 -10.545 1.00 97.94 87 THR A CA 1
ATOM 695 C C . THR A 1 87 ? 2.154 3.063 -9.653 1.00 97.94 87 THR A C 1
ATOM 697 O O . THR A 1 87 ? 1.451 2.938 -8.652 1.00 97.94 87 THR A O 1
ATOM 700 N N . ASP A 1 88 ? 2.687 4.233 -10.008 1.00 97.06 88 ASP A N 1
ATOM 701 C CA . ASP A 1 88 ? 2.451 5.467 -9.254 1.00 97.06 88 ASP A CA 1
ATOM 702 C C . ASP A 1 88 ? 0.980 5.898 -9.325 1.00 97.06 88 ASP A C 1
ATOM 704 O O . ASP A 1 88 ? 0.378 6.164 -8.286 1.00 97.06 88 ASP A O 1
ATOM 708 N N . VAL A 1 89 ? 0.368 5.870 -10.516 1.00 97.94 89 VAL A N 1
ATOM 709 C CA . VAL A 1 89 ? -1.072 6.130 -10.697 1.00 97.94 89 VAL A CA 1
ATOM 710 C C . VAL A 1 89 ? -1.911 5.154 -9.869 1.00 97.94 89 VAL A C 1
ATOM 712 O O . VAL A 1 89 ? -2.791 5.574 -9.117 1.00 97.94 89 VAL A O 1
ATOM 715 N N . SER A 1 90 ? -1.610 3.855 -9.950 1.00 98.56 90 SER A N 1
ATOM 716 C CA . SER A 1 90 ? -2.293 2.826 -9.158 1.00 98.56 90 SER A CA 1
ATOM 717 C C . SER A 1 90 ? -2.155 3.076 -7.653 1.00 98.56 90 SER A C 1
ATOM 719 O O . SER A 1 90 ? -3.135 2.961 -6.914 1.00 98.56 90 SER A O 1
ATOM 721 N N . TYR A 1 91 ? -0.968 3.480 -7.189 1.00 98.81 91 TYR A N 1
ATOM 722 C CA . TYR A 1 91 ? -0.734 3.815 -5.788 1.00 98.81 91 TYR A CA 1
ATOM 723 C C . TYR A 1 91 ? -1.596 5.003 -5.344 1.00 98.81 91 TYR A C 1
ATOM 725 O O . TYR A 1 91 ? -2.253 4.908 -4.310 1.00 98.81 91 TYR A O 1
ATOM 733 N N . LEU A 1 92 ? -1.654 6.091 -6.122 1.00 98.62 92 LEU A N 1
ATOM 734 C CA . LEU A 1 92 ? -2.481 7.259 -5.792 1.00 98.62 92 LEU A CA 1
ATOM 735 C C . LEU A 1 92 ? -3.979 6.921 -5.787 1.00 98.62 92 LEU A C 1
ATOM 737 O O . LEU A 1 92 ? -4.697 7.316 -4.867 1.00 98.62 92 LEU A O 1
ATOM 741 N N . ALA A 1 93 ? -4.443 6.124 -6.753 1.00 98.62 93 ALA A N 1
ATOM 742 C CA . ALA A 1 93 ? -5.825 5.651 -6.797 1.00 98.62 93 ALA A CA 1
ATOM 743 C C . ALA A 1 93 ? -6.174 4.782 -5.573 1.00 98.62 93 ALA A C 1
ATOM 745 O O . ALA A 1 93 ? -7.206 4.990 -4.929 1.00 98.62 93 ALA A O 1
ATOM 746 N N . CYS A 1 94 ? -5.293 3.848 -5.204 1.00 98.88 94 CYS A N 1
ATOM 747 C CA . CYS A 1 94 ? -5.447 3.021 -4.007 1.00 98.88 94 CYS A CA 1
ATOM 748 C C . CYS A 1 94 ? -5.396 3.856 -2.720 1.00 98.88 94 CYS A C 1
ATOM 750 O O . CYS A 1 94 ? -6.172 3.606 -1.798 1.00 98.88 94 CYS A O 1
ATOM 752 N N . ALA A 1 95 ? -4.531 4.871 -2.655 1.00 98.81 95 ALA A N 1
ATOM 753 C CA . ALA A 1 95 ? -4.436 5.762 -1.506 1.00 98.81 95 ALA A CA 1
ATOM 754 C C . ALA A 1 95 ? -5.719 6.575 -1.311 1.00 98.81 95 ALA A C 1
ATOM 756 O O . ALA A 1 95 ? -6.267 6.595 -0.209 1.00 98.81 95 ALA A O 1
ATOM 757 N N . LYS A 1 96 ? -6.258 7.157 -2.390 1.00 98.62 96 LYS A N 1
ATOM 758 C CA . LYS A 1 96 ? -7.554 7.851 -2.374 1.00 98.62 96 LYS A CA 1
ATOM 759 C C . LYS A 1 96 ? -8.679 6.943 -1.873 1.00 98.62 96 LYS A C 1
ATOM 761 O O . LYS A 1 96 ? -9.503 7.365 -1.066 1.00 98.62 96 LYS A O 1
ATOM 766 N N . LYS A 1 97 ? -8.692 5.685 -2.319 1.00 98.69 97 LYS A N 1
ATOM 767 C CA . LYS A 1 97 ? -9.671 4.674 -1.901 1.00 98.69 97 LYS A CA 1
ATOM 768 C C . LYS A 1 97 ? -9.564 4.357 -0.406 1.00 98.69 97 LYS A C 1
ATOM 770 O O . LYS A 1 97 ? -10.571 4.403 0.292 1.00 98.69 97 LYS A O 1
ATOM 775 N N . LEU A 1 98 ? -8.355 4.125 0.103 1.00 98.81 98 LEU A N 1
ATOM 776 C CA . LEU A 1 98 ? -8.117 3.870 1.529 1.00 98.81 98 LEU A CA 1
ATOM 777 C C . LEU A 1 98 ? -8.516 5.064 2.408 1.00 98.81 98 LEU A C 1
ATOM 779 O O . LEU A 1 98 ? -9.147 4.870 3.443 1.00 98.81 98 LEU A O 1
ATOM 783 N N . LEU A 1 99 ? -8.223 6.293 1.972 1.00 98.69 99 LEU A N 1
ATOM 784 C CA . LEU A 1 99 ? -8.640 7.516 2.670 1.00 98.69 99 LEU A CA 1
ATOM 785 C C . LEU A 1 99 ? -10.170 7.674 2.744 1.00 98.69 99 LEU A C 1
ATOM 787 O O . LEU A 1 99 ? -10.666 8.327 3.657 1.00 98.69 99 LEU A O 1
ATOM 791 N N . SER A 1 100 ? -10.928 7.070 1.820 1.00 98.44 100 SER A N 1
ATOM 792 C CA . SER A 1 100 ? -12.401 7.028 1.878 1.00 98.44 100 SER A CA 1
ATOM 793 C C . SER A 1 100 ? -12.982 5.887 2.724 1.00 98.44 100 SER A C 1
ATOM 795 O O . SER A 1 100 ? -14.198 5.802 2.861 1.00 98.44 100 SER A O 1
ATOM 797 N N . MET A 1 101 ? -12.138 5.014 3.280 1.00 98.50 101 MET A N 1
ATOM 798 C CA . MET A 1 101 ? -12.526 3.806 4.025 1.00 98.50 101 MET A CA 1
ATOM 799 C C . MET A 1 101 ? -12.066 3.858 5.492 1.00 98.50 101 MET A C 1
ATOM 801 O O . MET A 1 101 ? -11.919 2.825 6.152 1.00 98.50 101 MET A O 1
ATOM 805 N N . THR A 1 102 ? -11.808 5.064 6.009 1.00 98.25 102 THR A N 1
ATOM 806 C CA . THR A 1 102 ? -11.200 5.287 7.331 1.00 98.25 102 THR A CA 1
ATOM 807 C C . THR A 1 102 ? -12.106 4.937 8.513 1.00 98.25 102 THR A C 1
ATOM 809 O O . THR A 1 102 ? -11.629 4.857 9.645 1.00 98.25 102 THR A O 1
ATOM 812 N N . ASP A 1 103 ? -13.384 4.641 8.255 1.00 97.62 103 ASP A N 1
ATOM 813 C CA . ASP A 1 103 ? -14.328 4.093 9.232 1.00 97.62 103 ASP A CA 1
ATOM 814 C C . ASP A 1 103 ? -13.953 2.672 9.687 1.00 97.62 103 ASP A C 1
ATOM 816 O O . ASP A 1 103 ? -14.284 2.277 10.803 1.00 97.62 103 ASP A O 1
ATOM 820 N N . ARG A 1 104 ? -13.247 1.905 8.845 1.00 98.19 104 ARG A N 1
ATOM 821 C CA . ARG A 1 104 ? -12.835 0.516 9.139 1.00 98.19 104 ARG A CA 1
ATOM 822 C C . ARG A 1 104 ? -11.367 0.230 8.866 1.00 98.19 104 ARG A C 1
ATOM 824 O O . ARG A 1 104 ? -10.823 -0.733 9.401 1.00 98.19 104 ARG A O 1
ATOM 831 N N . ILE A 1 105 ? -10.708 1.037 8.046 1.00 98.62 105 ILE A N 1
ATOM 832 C CA . ILE A 1 105 ? -9.308 0.838 7.691 1.00 98.62 105 ILE A CA 1
ATOM 833 C C . ILE A 1 105 ? -8.480 1.989 8.236 1.00 98.62 105 ILE A C 1
ATOM 835 O O . ILE A 1 105 ? -8.801 3.148 8.024 1.00 98.62 105 ILE A O 1
ATOM 839 N N . TYR A 1 106 ? -7.379 1.677 8.905 1.00 98.69 106 TYR A N 1
ATOM 840 C CA . TYR A 1 106 ? -6.332 2.645 9.192 1.00 98.69 106 TYR A CA 1
ATOM 841 C C . TYR A 1 106 ? -5.245 2.554 8.105 1.00 98.69 106 TYR A C 1
ATOM 843 O O . TYR A 1 106 ? -4.496 1.568 8.076 1.00 98.69 106 TYR A O 1
ATOM 851 N N . PRO A 1 107 ? -5.159 3.518 7.169 1.00 98.81 107 PRO A N 1
ATOM 852 C CA . PRO A 1 107 ? -4.196 3.473 6.079 1.00 98.81 107 PRO A CA 1
ATOM 853 C C . PRO A 1 107 ? -2.781 3.768 6.575 1.00 98.81 107 PRO A C 1
ATOM 855 O O . PRO A 1 107 ? -2.549 4.701 7.345 1.00 98.81 107 PRO A O 1
ATOM 858 N N . GLN A 1 108 ? -1.816 2.997 6.083 1.00 98.88 108 GLN A N 1
ATOM 859 C CA . GLN A 1 108 ? -0.399 3.199 6.356 1.00 98.88 108 GLN A CA 1
ATOM 860 C C . GLN A 1 108 ? 0.348 3.321 5.026 1.00 98.88 108 GLN A C 1
ATOM 862 O O . GLN A 1 108 ? 0.528 2.341 4.301 1.00 98.88 108 GLN A O 1
ATOM 867 N N . PHE A 1 109 ? 0.770 4.529 4.672 1.00 98.81 109 PHE A N 1
ATOM 868 C CA . PHE A 1 109 ? 1.361 4.818 3.368 1.00 98.81 109 PHE A CA 1
ATOM 869 C C . PHE A 1 109 ? 2.881 4.683 3.408 1.00 98.81 109 PHE A C 1
ATOM 871 O O . PHE A 1 109 ? 3.588 5.580 3.867 1.00 98.81 109 PHE A O 1
ATOM 878 N N . ALA A 1 110 ? 3.392 3.557 2.913 1.00 98.25 110 ALA A N 1
ATOM 879 C CA . ALA A 1 110 ? 4.819 3.277 2.873 1.00 98.25 110 ALA A CA 1
ATOM 880 C C . ALA A 1 110 ? 5.438 3.783 1.563 1.00 98.25 110 ALA A C 1
ATOM 882 O O . ALA A 1 110 ? 5.259 3.189 0.497 1.00 98.25 110 ALA A O 1
ATOM 883 N N . THR A 1 111 ? 6.180 4.889 1.644 1.00 96.75 111 THR A N 1
ATOM 884 C CA . THR A 1 111 ? 6.824 5.512 0.483 1.00 96.75 111 THR A CA 1
ATOM 885 C C . THR A 1 111 ? 8.004 6.390 0.892 1.00 96.75 111 THR A C 1
ATOM 887 O O . THR A 1 111 ? 8.019 6.983 1.969 1.00 96.75 111 THR A O 1
ATOM 890 N N . HIS A 1 112 ? 8.981 6.510 -0.004 1.00 93.44 112 HIS A N 1
ATOM 891 C CA . HIS A 1 112 ? 10.083 7.473 0.091 1.00 93.44 112 HIS A CA 1
ATOM 892 C C . HIS A 1 112 ? 10.026 8.541 -1.002 1.00 93.44 112 HIS A C 1
ATOM 894 O O . HIS A 1 112 ? 10.940 9.341 -1.113 1.00 93.44 112 HIS A O 1
ATOM 900 N N . ASN A 1 113 ? 8.979 8.538 -1.829 1.00 92.50 113 ASN A N 1
ATOM 901 C CA . ASN A 1 113 ? 8.820 9.468 -2.940 1.00 92.50 113 ASN A CA 1
ATOM 902 C C . ASN A 1 113 ? 8.045 10.713 -2.485 1.00 92.50 113 ASN A C 1
ATOM 904 O O . ASN A 1 113 ? 6.885 10.598 -2.078 1.00 92.50 113 ASN A O 1
ATOM 908 N N . ALA A 1 114 ? 8.677 11.886 -2.582 1.00 92.56 114 ALA A N 1
ATOM 909 C CA . ALA A 1 114 ? 8.128 13.149 -2.086 1.00 92.56 114 ALA A CA 1
ATOM 910 C C . ALA A 1 114 ? 6.820 13.551 -2.782 1.00 92.56 114 ALA A C 1
ATOM 912 O O . ALA A 1 114 ? 5.871 13.925 -2.099 1.00 92.56 114 ALA A O 1
ATOM 913 N N . HIS A 1 115 ? 6.715 13.379 -4.105 1.00 94.94 115 HIS A N 1
ATOM 914 C CA . HIS A 1 115 ? 5.464 13.634 -4.830 1.00 94.94 115 HIS A CA 1
ATOM 915 C C . HIS A 1 115 ? 4.312 12.775 -4.290 1.00 94.94 115 HIS A C 1
ATOM 917 O O . HIS A 1 115 ? 3.212 13.260 -4.050 1.00 94.94 115 HIS A O 1
ATOM 923 N N . THR A 1 116 ? 4.569 11.491 -4.031 1.00 96.81 116 THR A N 1
ATOM 924 C CA . THR A 1 116 ? 3.567 10.571 -3.473 1.00 96.81 116 THR A CA 1
ATOM 925 C C . THR A 1 116 ? 3.110 11.026 -2.084 1.00 96.81 116 THR A C 1
ATOM 927 O O . THR A 1 116 ? 1.921 10.962 -1.778 1.00 96.81 116 THR A O 1
ATOM 930 N N . VAL A 1 117 ? 4.043 11.494 -1.248 1.00 97.00 117 VAL A N 1
ATOM 931 C CA . VAL A 1 117 ? 3.741 12.055 0.077 1.00 97.00 117 VAL A CA 1
ATOM 932 C C . VAL A 1 117 ? 2.880 13.313 -0.051 1.00 97.00 117 VAL A C 1
ATOM 934 O O . VAL A 1 117 ? 1.813 13.376 0.558 1.00 97.00 117 VAL A O 1
ATOM 937 N N . ALA A 1 118 ? 3.286 14.266 -0.893 1.00 96.38 118 ALA A N 1
ATOM 938 C CA . ALA A 1 118 ? 2.553 15.505 -1.144 1.00 96.38 118 ALA A CA 1
ATOM 939 C C . ALA A 1 118 ? 1.137 15.245 -1.684 1.00 96.38 118 ALA A C 1
ATOM 941 O O . ALA A 1 118 ? 0.167 15.832 -1.206 1.00 96.38 118 ALA A O 1
ATOM 942 N N . ALA A 1 119 ? 0.987 14.302 -2.617 1.00 97.69 119 ALA A N 1
ATOM 943 C CA . ALA A 1 119 ? -0.311 13.913 -3.152 1.00 97.69 119 ALA A CA 1
ATOM 944 C C . ALA A 1 119 ? -1.227 13.326 -2.063 1.00 97.69 119 ALA A C 1
ATOM 946 O O . ALA A 1 119 ? -2.400 13.685 -1.989 1.00 97.69 119 ALA A O 1
ATOM 947 N N . ILE A 1 120 ? -0.710 12.463 -1.179 1.00 98.31 120 ILE A N 1
ATOM 948 C CA . ILE A 1 120 ? -1.490 11.934 -0.045 1.00 98.31 120 ILE A CA 1
ATOM 949 C C . ILE A 1 120 ? -1.921 13.057 0.898 1.00 98.31 120 ILE A C 1
ATOM 951 O O . ILE A 1 120 ? -3.087 13.096 1.289 1.00 98.31 120 ILE A O 1
ATOM 955 N N . LEU A 1 121 ? -1.014 13.976 1.237 1.00 97.94 121 LEU A N 1
ATOM 956 C CA . LEU A 1 121 ? -1.327 15.142 2.065 1.00 97.94 121 LEU A CA 1
ATOM 957 C C . LEU A 1 121 ? -2.423 16.004 1.424 1.00 97.94 121 LEU A C 1
ATOM 959 O O . LEU A 1 121 ? -3.338 16.450 2.110 1.00 97.94 121 LEU A O 1
ATOM 963 N N . SER A 1 122 ? -2.385 16.196 0.108 1.00 97.38 122 SER A N 1
ATOM 964 C CA . SER A 1 122 ? -3.424 16.937 -0.613 1.00 97.38 122 SER A CA 1
ATOM 965 C C . SER A 1 122 ? -4.782 16.215 -0.601 1.00 97.38 122 SER A C 1
ATOM 967 O O . SER A 1 122 ? -5.823 16.851 -0.453 1.00 97.38 122 SER A O 1
ATOM 969 N N . MET A 1 123 ? -4.791 14.880 -0.706 1.00 97.50 123 MET A N 1
ATOM 970 C CA . MET A 1 123 ? -6.022 14.076 -0.726 1.00 97.50 123 MET A CA 1
ATOM 971 C C . MET A 1 123 ? -6.654 13.864 0.659 1.00 97.50 123 MET A C 1
ATOM 973 O O . MET A 1 123 ? -7.870 13.679 0.758 1.00 97.50 123 MET A O 1
ATOM 977 N N . ALA A 1 124 ? -5.849 13.813 1.721 1.00 97.12 124 ALA A N 1
ATOM 978 C CA . ALA A 1 124 ? -6.324 13.488 3.059 1.00 97.12 124 ALA A CA 1
ATOM 979 C C . ALA A 1 124 ? -6.996 14.694 3.732 1.00 97.12 124 ALA A C 1
ATOM 981 O O . ALA A 1 124 ? -6.438 15.786 3.776 1.00 97.12 124 ALA A O 1
ATOM 982 N N . LYS A 1 125 ? -8.179 14.475 4.316 1.00 93.94 125 LYS A N 1
ATOM 983 C CA . LYS A 1 125 ? -8.920 15.507 5.067 1.00 93.94 125 LYS A CA 1
ATOM 984 C C . LYS A 1 125 ? -8.517 15.590 6.540 1.00 93.94 125 LYS A C 1
ATOM 986 O O . LYS A 1 125 ? -8.655 16.642 7.146 1.00 93.94 125 LYS A O 1
ATOM 991 N N . ASP A 1 126 ? -8.040 14.481 7.096 1.00 95.25 126 ASP A N 1
ATOM 992 C CA . ASP A 1 126 ? -7.668 14.341 8.502 1.00 95.25 126 ASP A CA 1
ATOM 993 C C . ASP A 1 126 ? -6.305 13.646 8.604 1.00 95.25 126 ASP A C 1
ATOM 995 O O . ASP A 1 126 ? -6.134 12.526 8.110 1.00 95.25 126 ASP A O 1
ATOM 999 N N . ARG A 1 127 ? -5.334 14.315 9.233 1.00 95.31 127 ARG A N 1
ATOM 1000 C CA . ARG A 1 127 ? -3.966 13.808 9.426 1.00 95.31 127 ARG A CA 1
ATOM 1001 C C . ARG A 1 127 ? -3.887 12.694 10.471 1.00 95.31 127 ARG A C 1
ATOM 1003 O O . ARG A 1 127 ? -2.973 11.876 10.400 1.00 95.31 127 ARG A O 1
ATOM 1010 N N . GLU A 1 128 ? -4.872 12.591 11.362 1.00 95.81 128 GLU A N 1
ATOM 1011 C CA . GLU A 1 128 ? -4.963 11.525 12.367 1.00 95.81 128 GLU A CA 1
ATOM 1012 C C . GLU A 1 128 ? -5.603 10.242 11.823 1.00 95.81 128 GLU A C 1
ATOM 1014 O O . GLU A 1 128 ? -5.552 9.184 12.458 1.00 95.81 128 GLU A O 1
ATOM 1019 N N . SER A 1 129 ? -6.173 10.293 10.620 1.00 96.81 129 SER A N 1
ATOM 1020 C CA . SER A 1 129 ? -6.817 9.131 10.008 1.00 96.81 129 SER A CA 1
ATOM 1021 C C . SER A 1 129 ? -5.836 8.137 9.376 1.00 96.81 129 SER A C 1
ATOM 1023 O O . SER A 1 129 ? -6.248 7.032 9.030 1.00 96.81 129 SER A O 1
ATOM 1025 N N . PHE A 1 130 ? -4.551 8.494 9.249 1.00 98.56 130 PHE A N 1
ATOM 1026 C CA . PHE A 1 130 ? -3.514 7.669 8.623 1.00 98.56 130 PHE A CA 1
ATOM 1027 C C . PHE A 1 130 ? -2.129 7.863 9.272 1.00 98.56 130 PHE A C 1
ATOM 1029 O O . PHE A 1 130 ? -1.934 8.703 10.156 1.00 98.56 130 PHE A O 1
ATOM 1036 N N . GLU A 1 131 ? -1.151 7.087 8.805 1.00 98.69 131 GLU A N 1
ATOM 1037 C CA . GLU A 1 131 ? 0.279 7.346 9.012 1.00 98.69 131 GLU A CA 1
ATOM 1038 C C . GLU A 1 131 ? 1.070 7.153 7.716 1.00 98.69 131 GLU A C 1
ATOM 1040 O O . GLU A 1 131 ? 0.695 6.373 6.836 1.00 98.69 131 GLU A O 1
ATOM 1045 N N . PHE A 1 132 ? 2.215 7.817 7.623 1.00 98.69 132 PHE A N 1
ATOM 1046 C CA . PHE A 1 132 ? 3.267 7.430 6.700 1.00 98.69 132 PHE A CA 1
ATOM 1047 C C . PHE A 1 132 ? 4.125 6.313 7.283 1.00 98.69 132 PHE A C 1
ATOM 1049 O O . PHE A 1 132 ? 4.151 6.070 8.492 1.00 98.69 132 PHE A O 1
ATOM 1056 N N . GLN A 1 133 ? 4.859 5.623 6.416 1.00 98.38 133 GLN A N 1
ATOM 1057 C CA . GLN A 1 133 ? 5.859 4.655 6.834 1.00 98.38 133 GLN A CA 1
ATOM 1058 C C . GLN A 1 133 ? 7.114 4.740 5.977 1.00 98.38 133 GLN A C 1
ATOM 1060 O O . GLN A 1 133 ? 7.058 4.982 4.770 1.00 98.38 133 GLN A O 1
ATOM 1065 N N . ARG A 1 134 ? 8.251 4.467 6.614 1.00 94.56 134 ARG A N 1
ATOM 1066 C CA . ARG A 1 134 ? 9.557 4.387 5.960 1.00 94.56 134 ARG A CA 1
ATOM 1067 C C . ARG A 1 134 ? 10.355 3.206 6.485 1.00 94.56 134 ARG A C 1
ATOM 1069 O O . ARG A 1 134 ? 10.129 2.725 7.591 1.00 94.56 134 ARG A O 1
ATOM 1076 N N . LEU A 1 135 ? 11.322 2.760 5.700 1.00 90.88 135 LEU A N 1
ATOM 1077 C CA . LEU A 1 135 ? 12.373 1.865 6.175 1.00 90.88 135 LEU A CA 1
ATOM 1078 C C . LEU A 1 135 ? 13.464 2.656 6.900 1.00 90.88 135 LEU A C 1
ATOM 1080 O O . LEU A 1 135 ? 13.785 3.780 6.510 1.00 90.88 135 LEU A O 1
ATOM 1084 N N . HIS A 1 136 ? 14.049 2.059 7.935 1.00 87.56 136 HIS A N 1
ATOM 1085 C CA . HIS A 1 136 ? 15.243 2.608 8.568 1.00 87.56 136 HIS A CA 1
ATOM 1086 C C . HIS A 1 136 ? 16.380 2.756 7.539 1.00 87.56 136 HIS A C 1
ATOM 1088 O O . HIS A 1 136 ? 16.561 1.886 6.686 1.00 87.56 136 HIS A O 1
ATOM 1094 N N . GLY A 1 137 ? 17.107 3.876 7.596 1.00 84.88 137 GLY A N 1
ATOM 1095 C CA . GLY A 1 137 ? 18.145 4.235 6.622 1.00 84.88 137 GLY A CA 1
ATOM 1096 C C . GLY A 1 137 ? 17.635 4.854 5.312 1.00 84.88 137 GLY A C 1
ATOM 1097 O O . GLY A 1 137 ? 18.445 5.185 4.455 1.00 84.88 137 GLY A O 1
ATOM 1098 N N . MET A 1 138 ? 16.319 5.031 5.132 1.00 86.31 138 MET A N 1
ATOM 1099 C CA . MET A 1 138 ? 15.745 5.624 3.916 1.00 86.31 138 MET A CA 1
ATOM 1100 C C . MET A 1 138 ? 14.662 6.660 4.239 1.00 86.31 138 MET A C 1
ATOM 1102 O O . MET A 1 138 ? 13.817 6.446 5.112 1.00 86.31 138 MET A O 1
ATOM 1106 N N . GLY A 1 139 ? 14.662 7.775 3.501 1.00 84.94 139 GLY A N 1
ATOM 1107 C CA . GLY A 1 139 ? 13.630 8.819 3.573 1.00 84.94 139 GLY A CA 1
ATOM 1108 C C . GLY A 1 139 ? 13.530 9.545 4.916 1.00 84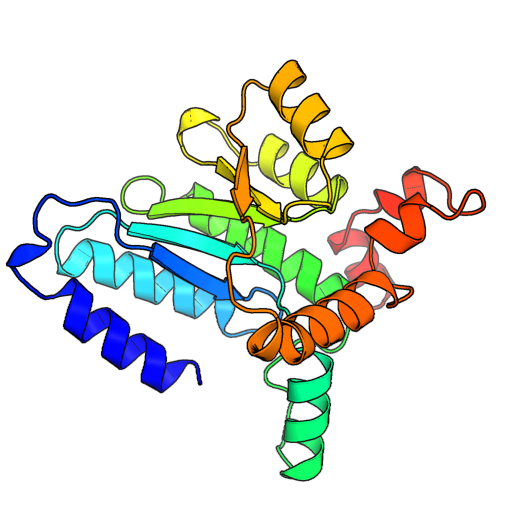.94 139 GLY A C 1
ATOM 1109 O O . GLY A 1 139 ? 12.454 10.015 5.266 1.00 84.94 139 GLY A O 1
ATOM 1110 N N . GLU A 1 140 ? 14.616 9.606 5.689 1.00 89.44 140 GLU A N 1
ATOM 1111 C CA . GLU A 1 140 ? 14.626 10.258 7.003 1.00 89.44 140 GLU A CA 1
ATOM 1112 C C . GLU A 1 140 ? 14.330 11.754 6.917 1.00 89.44 140 GLU A C 1
ATOM 1114 O O . GLU A 1 140 ? 13.358 12.205 7.514 1.00 89.44 140 GLU A O 1
ATOM 1119 N N . ALA A 1 141 ? 15.111 12.484 6.115 1.00 90.62 141 ALA A N 1
ATOM 1120 C CA . ALA A 1 141 ? 14.935 13.920 5.924 1.00 90.62 141 ALA A CA 1
ATOM 1121 C C . ALA A 1 141 ? 13.520 14.252 5.426 1.00 90.62 141 ALA A C 1
ATOM 1123 O O . ALA A 1 141 ? 12.836 15.066 6.033 1.00 90.62 141 ALA A O 1
ATOM 1124 N N . LEU A 1 142 ? 13.042 13.540 4.394 1.00 92.00 142 LEU A N 1
ATOM 1125 C CA . LEU A 1 142 ? 11.694 13.719 3.846 1.00 92.00 142 LEU A CA 1
ATOM 1126 C C . LEU A 1 142 ? 10.611 13.604 4.926 1.00 92.00 142 LEU A C 1
ATOM 1128 O O . LEU A 1 142 ? 9.773 14.492 5.066 1.00 92.00 142 LEU A O 1
ATOM 1132 N N . HIS A 1 143 ? 10.605 12.500 5.676 1.00 95.06 143 HIS A N 1
ATOM 1133 C CA . HIS A 1 143 ? 9.543 12.246 6.650 1.00 95.06 143 HIS A CA 1
ATOM 1134 C C . HIS A 1 143 ? 9.658 13.127 7.892 1.00 95.06 143 HIS A C 1
ATOM 1136 O O . HIS A 1 143 ? 8.628 13.460 8.468 1.00 95.06 143 HIS A O 1
ATOM 1142 N N . GLU A 1 144 ? 10.862 13.544 8.288 1.00 94.69 144 GLU A N 1
ATOM 1143 C CA . GLU A 1 144 ? 11.027 14.498 9.388 1.00 94.69 144 GLU A CA 1
ATOM 1144 C C . GLU A 1 144 ? 10.537 15.897 8.997 1.00 94.69 144 GLU A C 1
ATOM 1146 O O . GLU A 1 144 ? 9.782 16.504 9.754 1.00 94.69 144 GLU A O 1
ATOM 1151 N N . THR A 1 145 ? 10.856 16.372 7.787 1.00 95.12 145 THR A N 1
ATOM 1152 C CA . THR A 1 145 ? 10.310 17.630 7.254 1.00 95.12 145 THR A CA 1
ATOM 1153 C C . THR A 1 145 ? 8.783 17.598 7.216 1.00 95.12 145 THR A C 1
ATOM 1155 O O . THR A 1 145 ? 8.127 18.526 7.685 1.00 95.12 145 THR A O 1
ATOM 1158 N N . VAL A 1 146 ? 8.199 16.505 6.720 1.00 95.25 146 VAL A N 1
ATOM 1159 C CA . VAL A 1 146 ? 6.740 16.343 6.626 1.00 95.25 146 VAL A CA 1
ATOM 1160 C C . VAL A 1 146 ? 6.090 16.243 8.008 1.00 95.25 146 VAL A C 1
ATOM 1162 O O . VAL A 1 146 ? 5.027 16.817 8.231 1.00 95.25 146 VAL A O 1
ATOM 1165 N N . ARG A 1 147 ? 6.723 15.564 8.970 1.00 95.44 147 ARG A N 1
ATOM 1166 C CA . ARG A 1 147 ? 6.245 15.494 10.358 1.00 95.44 147 ARG A CA 1
ATOM 1167 C C . ARG A 1 147 ? 6.212 16.878 11.008 1.00 95.44 147 ARG A C 1
ATOM 1169 O O . ARG A 1 147 ? 5.227 17.210 11.660 1.00 95.44 147 ARG A O 1
ATOM 1176 N N . GLN A 1 148 ? 7.271 17.669 10.833 1.00 96.12 148 GLN A N 1
ATOM 1177 C CA . GLN A 1 148 ? 7.375 19.017 11.399 1.00 96.12 148 GLN A CA 1
ATOM 1178 C C . GLN A 1 148 ? 6.381 19.995 10.761 1.00 96.12 148 GLN A C 1
ATOM 1180 O O . GLN A 1 148 ? 5.779 20.788 11.478 1.00 96.12 148 GLN A O 1
ATOM 1185 N N . ALA A 1 149 ? 6.193 19.926 9.440 1.00 96.19 149 ALA A N 1
ATOM 1186 C CA . ALA A 1 149 ? 5.324 20.847 8.710 1.00 96.19 149 ALA A CA 1
ATOM 1187 C C . ALA A 1 149 ? 3.828 20.504 8.828 1.00 96.19 149 ALA A C 1
ATOM 1189 O O . ALA A 1 149 ? 3.001 21.399 8.963 1.00 96.19 149 ALA A O 1
ATOM 1190 N N . GLU A 1 150 ? 3.473 19.216 8.789 1.00 96.00 150 GLU A N 1
ATOM 1191 C CA . GLU A 1 150 ? 2.080 18.764 8.629 1.00 96.00 150 GLU A CA 1
ATOM 1192 C C . GLU A 1 150 ? 1.524 18.029 9.857 1.00 96.00 150 GLU A C 1
ATOM 1194 O O . GLU A 1 150 ? 0.372 17.597 9.845 1.00 96.00 150 GLU A O 1
ATOM 1199 N N . GLY A 1 151 ? 2.336 17.807 10.896 1.00 94.06 151 GLY A N 1
ATOM 1200 C CA . GLY A 1 151 ? 1.920 17.090 12.107 1.00 94.06 151 GLY A CA 1
ATOM 1201 C C . GLY A 1 151 ? 1.596 15.606 11.889 1.00 94.06 151 GLY A C 1
ATOM 1202 O O . GLY A 1 151 ? 0.965 14.981 12.734 1.00 94.06 151 GLY A O 1
ATOM 1203 N N . THR A 1 152 ? 2.005 15.019 10.761 1.00 95.12 152 THR A N 1
ATOM 1204 C CA . THR A 1 152 ? 1.707 13.610 10.451 1.00 95.12 152 THR A CA 1
ATOM 1205 C C . THR A 1 152 ? 2.557 12.631 11.257 1.00 95.12 152 THR A C 1
ATOM 1207 O O . THR A 1 152 ? 3.657 12.941 11.707 1.00 95.12 152 THR A O 1
ATOM 1210 N N . ARG A 1 153 ? 2.076 11.393 11.404 1.00 97.00 153 ARG A N 1
ATOM 1211 C CA . ARG A 1 153 ? 2.838 10.294 12.017 1.00 97.00 153 ARG A CA 1
ATOM 1212 C C . ARG A 1 153 ? 3.619 9.528 10.957 1.00 97.00 153 ARG A C 1
ATOM 1214 O O . ARG A 1 153 ? 3.100 9.274 9.873 1.00 97.00 153 ARG A O 1
ATOM 1221 N N . CYS A 1 154 ? 4.833 9.093 11.296 1.00 97.50 154 CYS A N 1
ATOM 1222 C CA . CYS A 1 154 ? 5.633 8.213 10.447 1.00 97.50 154 CYS A CA 1
ATOM 1223 C C . CYS A 1 154 ? 6.166 7.015 11.245 1.00 97.50 154 CYS A C 1
ATOM 1225 O O . CYS A 1 154 ? 6.929 7.185 12.196 1.00 97.50 154 CYS A O 1
ATOM 1227 N N . ARG A 1 155 ? 5.782 5.792 10.859 1.00 98.25 155 ARG A N 1
ATOM 1228 C CA . ARG A 1 155 ? 6.318 4.557 11.453 1.00 98.25 155 ARG A CA 1
ATOM 1229 C C . ARG A 1 155 ? 7.573 4.110 10.714 1.00 98.25 155 ARG A C 1
ATOM 1231 O O . ARG A 1 155 ? 7.551 3.893 9.502 1.00 98.25 155 ARG A O 1
ATOM 1238 N N . ILE A 1 156 ? 8.646 3.887 11.464 1.00 96.56 156 ILE A N 1
ATOM 1239 C CA . ILE A 1 156 ? 9.915 3.390 10.932 1.00 96.56 156 ILE A CA 1
ATOM 1240 C C . ILE A 1 156 ? 9.940 1.867 11.050 1.00 96.56 156 ILE A C 1
ATOM 1242 O O . ILE A 1 156 ? 9.785 1.315 12.137 1.00 96.56 156 ILE A O 1
ATOM 1246 N N . TYR A 1 157 ? 10.146 1.177 9.933 1.00 93.38 157 TYR A N 1
ATOM 1247 C CA . TYR A 1 157 ? 10.394 -0.258 9.915 1.00 93.38 157 TYR A CA 1
ATOM 1248 C C . TYR A 1 157 ? 11.900 -0.506 10.007 1.00 93.38 157 TYR A C 1
ATOM 1250 O O . TYR A 1 157 ? 12.645 -0.231 9.062 1.00 93.38 157 TYR A O 1
ATOM 1258 N N . ALA A 1 158 ? 12.339 -0.999 11.162 1.00 90.44 158 ALA A N 1
ATOM 1259 C CA . ALA A 1 158 ? 13.720 -1.376 11.420 1.00 90.44 158 ALA A CA 1
ATOM 1260 C C . ALA A 1 158 ? 13.889 -2.887 11.183 1.00 90.44 158 ALA A C 1
ATOM 1262 O O . ALA A 1 158 ? 13.218 -3.678 11.849 1.00 90.44 158 ALA A O 1
ATOM 1263 N N . PRO A 1 159 ? 14.740 -3.313 10.235 1.00 83.94 159 PRO A N 1
ATOM 1264 C CA . PRO A 1 159 ? 15.071 -4.723 10.063 1.00 83.94 159 PRO A CA 1
ATOM 1265 C C . PRO A 1 159 ? 15.797 -5.244 11.304 1.00 83.94 159 PRO A C 1
ATOM 1267 O O . PRO A 1 159 ? 16.793 -4.661 11.724 1.00 83.94 159 PRO A O 1
ATOM 1270 N N . VAL A 1 160 ? 15.315 -6.348 11.870 1.00 87.19 160 VAL A N 1
ATOM 1271 C CA . VAL A 1 160 ? 15.934 -7.023 13.016 1.00 87.19 160 VAL A CA 1
ATOM 1272 C C . VAL A 1 160 ? 16.067 -8.500 12.670 1.00 87.19 160 VAL A C 1
ATOM 1274 O O . VAL A 1 160 ? 15.087 -9.132 12.281 1.00 87.19 160 VAL A O 1
ATOM 1277 N N . GLY A 1 161 ? 17.275 -9.046 12.778 1.00 84.62 161 GLY A N 1
ATOM 1278 C CA . GLY A 1 161 ? 17.553 -10.441 12.449 1.00 84.62 161 GLY A CA 1
ATOM 1279 C C . GLY A 1 161 ? 19.032 -10.784 12.585 1.00 84.62 161 GLY A C 1
ATOM 1280 O O . GLY A 1 161 ? 19.874 -9.900 12.750 1.00 84.62 161 GLY A O 1
ATOM 1281 N N . ALA A 1 162 ? 19.343 -12.078 12.523 1.00 83.19 162 ALA A N 1
ATOM 1282 C CA . ALA A 1 162 ? 20.718 -12.558 12.529 1.00 83.19 162 ALA A CA 1
ATOM 1283 C C . ALA A 1 162 ? 21.422 -12.228 11.202 1.00 83.19 162 ALA A C 1
ATOM 1285 O O . ALA A 1 162 ? 20.787 -12.120 10.151 1.00 83.19 162 ALA A O 1
ATOM 1286 N N . HIS A 1 163 ? 22.754 -12.127 11.227 1.00 77.88 163 HIS A N 1
ATOM 1287 C CA . HIS A 1 163 ? 23.549 -11.883 10.017 1.00 77.88 163 HIS A CA 1
ATOM 1288 C C . HIS A 1 163 ? 23.261 -12.923 8.916 1.00 77.88 163 HIS A C 1
ATOM 1290 O O . HIS A 1 163 ? 23.247 -12.580 7.733 1.00 77.88 163 HIS A O 1
ATOM 1296 N N . SER A 1 164 ? 23.012 -14.186 9.275 1.00 78.88 164 SER A N 1
ATOM 1297 C CA . SER A 1 164 ? 22.716 -15.266 8.319 1.00 78.88 164 SER A CA 1
ATOM 1298 C C . SER A 1 164 ? 21.514 -14.973 7.416 1.00 78.88 164 SER A C 1
ATOM 1300 O O . SER A 1 164 ? 21.505 -15.393 6.262 1.00 78.88 164 SER A O 1
ATOM 1302 N N . ASP A 1 165 ? 20.546 -14.193 7.900 1.00 75.94 165 ASP A N 1
ATOM 1303 C CA . ASP A 1 165 ? 19.291 -13.910 7.194 1.00 75.94 165 ASP A CA 1
ATOM 1304 C C . ASP A 1 165 ? 19.338 -12.575 6.427 1.00 75.94 165 ASP A C 1
ATOM 1306 O O . ASP A 1 165 ? 18.414 -12.222 5.687 1.00 75.94 165 ASP A O 1
ATOM 1310 N N . LEU A 1 166 ? 20.440 -11.826 6.571 1.00 76.44 166 LEU A N 1
ATOM 1311 C CA . LEU A 1 166 ? 20.600 -10.483 6.018 1.00 76.44 166 LEU A CA 1
ATOM 1312 C C . LEU A 1 166 ? 20.685 -10.483 4.489 1.00 76.44 166 LEU A C 1
ATOM 1314 O O . LEU A 1 166 ? 20.192 -9.552 3.856 1.00 76.44 166 LEU A O 1
ATOM 1318 N N . LEU A 1 167 ? 21.276 -11.514 3.874 1.00 77.56 167 LEU A N 1
ATOM 1319 C CA . LEU A 1 167 ? 21.627 -11.493 2.449 1.00 77.56 167 LEU A CA 1
ATOM 1320 C C . LEU A 1 167 ? 20.404 -11.294 1.540 1.00 77.56 167 LEU A C 1
ATOM 1322 O O . LEU A 1 167 ? 20.404 -10.414 0.682 1.00 77.56 167 LEU A O 1
ATOM 1326 N N . ALA A 1 168 ? 19.324 -12.051 1.755 1.00 73.06 168 ALA A N 1
ATOM 1327 C CA . ALA A 1 168 ? 18.107 -11.930 0.946 1.00 73.06 168 ALA A CA 1
ATOM 1328 C C . ALA A 1 168 ? 17.388 -10.582 1.153 1.00 73.06 168 ALA A C 1
ATOM 1330 O O . ALA A 1 168 ? 16.714 -10.072 0.252 1.00 73.06 168 ALA A O 1
ATOM 1331 N N . TYR A 1 169 ? 17.497 -9.988 2.344 1.00 77.06 169 TYR A N 1
ATOM 1332 C CA . TYR A 1 169 ? 17.003 -8.635 2.602 1.00 77.06 169 TYR A CA 1
ATOM 1333 C C . TYR A 1 169 ? 17.864 -7.584 1.886 1.00 77.06 169 TYR A C 1
ATOM 1335 O O . TYR A 1 169 ? 17.325 -6.729 1.181 1.00 77.06 169 TYR A O 1
ATOM 1343 N N . LEU A 1 170 ? 19.186 -7.702 1.998 1.00 77.44 170 LEU A N 1
ATOM 1344 C CA . LEU A 1 170 ? 20.162 -6.775 1.439 1.00 77.44 170 LEU A CA 1
ATOM 1345 C C . LEU A 1 170 ? 20.128 -6.757 -0.093 1.00 77.44 170 LEU A C 1
ATOM 1347 O O . LEU A 1 170 ? 20.063 -5.679 -0.671 1.00 77.44 170 LEU A O 1
ATOM 1351 N N . VAL A 1 171 ? 20.046 -7.916 -0.756 1.00 79.12 171 VAL A N 1
ATOM 1352 C CA . VAL A 1 171 ? 19.913 -7.996 -2.226 1.00 79.12 171 VAL A CA 1
ATOM 1353 C C . VAL A 1 171 ? 18.690 -7.217 -2.720 1.00 79.12 171 VAL A C 1
ATOM 1355 O O . VAL A 1 171 ? 18.788 -6.455 -3.678 1.00 79.12 171 VAL A O 1
ATOM 1358 N N . ARG A 1 172 ? 17.541 -7.337 -2.042 1.00 72.31 172 ARG A N 1
ATOM 1359 C CA . ARG A 1 172 ? 16.335 -6.574 -2.408 1.00 72.31 172 ARG A CA 1
ATOM 1360 C C . ARG A 1 172 ? 16.512 -5.071 -2.198 1.00 72.31 172 ARG A C 1
ATOM 1362 O O . ARG A 1 172 ? 16.012 -4.296 -3.004 1.00 72.31 172 ARG A O 1
ATOM 1369 N N . ARG A 1 173 ? 17.212 -4.655 -1.135 1.00 77.75 173 ARG A N 1
ATOM 1370 C CA . ARG A 1 173 ? 17.533 -3.236 -0.902 1.00 77.75 173 ARG A CA 1
ATOM 1371 C C . ARG A 1 173 ? 18.467 -2.683 -1.978 1.00 77.75 173 ARG A C 1
ATOM 1373 O O . ARG A 1 173 ? 18.233 -1.578 -2.449 1.00 77.75 173 ARG A O 1
ATOM 1380 N N . LEU A 1 174 ? 19.472 -3.454 -2.393 1.00 74.50 174 LEU A N 1
ATOM 1381 C CA . LEU A 1 174 ? 20.388 -3.060 -3.466 1.00 74.50 174 LEU A CA 1
ATOM 1382 C C . LEU A 1 174 ? 19.653 -2.857 -4.794 1.00 74.50 174 LEU A C 1
ATOM 1384 O O . LEU A 1 174 ? 19.883 -1.850 -5.452 1.00 74.50 174 LEU A O 1
ATOM 1388 N N . LEU A 1 175 ? 18.737 -3.760 -5.159 1.00 71.38 175 LEU A N 1
ATOM 1389 C CA . LEU A 1 175 ? 17.936 -3.614 -6.381 1.00 71.38 175 LEU A CA 1
ATOM 1390 C C . LEU A 1 175 ? 17.020 -2.381 -6.334 1.00 71.38 175 LEU A C 1
ATOM 1392 O O . LEU A 1 175 ? 16.918 -1.656 -7.316 1.00 71.38 175 LEU A O 1
ATOM 1396 N N . GLU A 1 176 ? 16.380 -2.111 -5.193 1.00 69.75 176 GLU A N 1
ATOM 1397 C CA . GLU A 1 176 ? 15.497 -0.945 -5.044 1.00 69.75 176 GLU A CA 1
ATOM 1398 C C . GLU A 1 176 ? 16.260 0.389 -5.062 1.00 69.75 176 GLU A C 1
ATOM 1400 O O . GLU A 1 176 ? 15.776 1.368 -5.631 1.00 69.75 176 GLU A O 1
ATOM 1405 N N . ASN A 1 177 ? 17.451 0.433 -4.463 1.00 67.81 177 ASN A N 1
ATOM 1406 C CA . ASN A 1 177 ? 18.281 1.638 -4.431 1.00 67.81 177 ASN A CA 1
ATOM 1407 C C . ASN A 1 177 ? 19.046 1.860 -5.743 1.00 67.81 177 ASN A C 1
ATOM 1409 O O . ASN A 1 177 ? 19.283 3.003 -6.111 1.00 67.81 177 ASN A O 1
ATOM 1413 N N . GLY A 1 178 ? 19.429 0.786 -6.438 1.00 61.59 178 GLY A N 1
ATOM 1414 C CA . GLY A 1 178 ? 20.211 0.840 -7.676 1.00 61.59 178 GLY A CA 1
ATOM 1415 C C . GLY A 1 178 ? 19.381 0.965 -8.955 1.00 61.59 178 GLY A C 1
ATOM 1416 O O . GLY A 1 178 ? 19.949 1.084 -10.035 1.00 61.59 178 GLY A O 1
ATOM 1417 N N . ALA A 1 179 ? 18.050 0.913 -8.876 1.00 68.00 179 ALA A N 1
ATOM 1418 C CA . ALA A 1 179 ? 17.208 1.148 -10.041 1.00 68.00 179 ALA A CA 1
ATOM 1419 C C . ALA A 1 179 ? 17.214 2.643 -10.403 1.00 68.00 179 ALA A C 1
ATOM 1421 O O . ALA A 1 179 ? 16.776 3.460 -9.599 1.00 68.00 179 ALA A O 1
ATOM 1422 N N . ASN A 1 180 ? 17.601 2.997 -11.634 1.00 59.50 180 ASN A N 1
ATOM 1423 C CA . ASN A 1 180 ? 17.609 4.391 -12.126 1.00 59.50 180 ASN A CA 1
ATOM 1424 C C . ASN A 1 180 ? 16.247 5.098 -11.976 1.00 59.50 180 ASN A C 1
ATOM 1426 O O . ASN A 1 180 ? 16.168 6.312 -11.832 1.00 59.50 180 ASN A O 1
ATOM 1430 N N . SER A 1 181 ? 15.151 4.335 -11.998 1.00 57.84 181 SER A N 1
ATOM 1431 C CA . SER A 1 181 ? 13.789 4.842 -11.792 1.00 57.84 181 SER A CA 1
ATOM 1432 C C . SER A 1 181 ? 13.408 5.047 -10.317 1.00 57.84 181 SER A C 1
ATOM 1434 O O . SER A 1 181 ? 12.261 5.396 -10.014 1.00 57.84 181 SER A O 1
ATOM 1436 N N . SER A 1 182 ? 14.312 4.735 -9.387 1.00 68.62 182 SER A N 1
ATOM 1437 C CA . SER A 1 182 ? 14.115 4.912 -7.953 1.00 68.62 182 SER A CA 1
ATOM 1438 C C . SER A 1 182 ? 14.241 6.386 -7.598 1.00 68.62 182 SER A C 1
ATOM 1440 O O . SER A 1 182 ? 15.234 7.034 -7.910 1.00 68.62 182 SER A O 1
ATOM 1442 N N . PHE A 1 183 ? 13.244 6.912 -6.889 1.00 67.44 183 PHE A N 1
ATOM 1443 C CA . PHE A 1 183 ? 13.250 8.303 -6.431 1.00 67.44 183 PHE A CA 1
ATOM 1444 C C . PHE A 1 183 ? 14.483 8.624 -5.576 1.00 67.44 183 PHE A C 1
ATOM 1446 O O . PHE A 1 183 ? 15.026 9.714 -5.669 1.00 67.44 183 PHE A O 1
ATOM 1453 N N . VAL A 1 184 ? 14.935 7.671 -4.753 1.00 69.12 184 VAL A N 1
ATOM 1454 C CA . VAL A 1 184 ? 16.106 7.871 -3.886 1.00 69.12 184 VAL A CA 1
ATOM 1455 C C . VAL A 1 184 ? 17.383 8.030 -4.714 1.00 69.12 184 VAL A C 1
ATOM 1457 O O . VAL A 1 184 ? 18.228 8.829 -4.340 1.00 69.12 184 VAL A O 1
ATOM 1460 N N . HIS A 1 185 ? 17.490 7.328 -5.846 1.00 68.00 185 HIS A N 1
ATOM 1461 C CA . HIS A 1 185 ? 18.613 7.465 -6.774 1.00 68.00 185 HIS A CA 1
ATOM 1462 C C . HIS A 1 185 ? 18.587 8.818 -7.496 1.00 68.00 185 HIS A C 1
ATOM 1464 O O . HIS A 1 185 ? 19.610 9.482 -7.599 1.00 68.00 185 HIS A O 1
ATOM 1470 N N . GLN A 1 186 ? 17.410 9.249 -7.963 1.00 66.56 186 GLN A N 1
ATOM 1471 C CA . GLN A 1 186 ? 17.248 10.546 -8.632 1.00 66.56 186 GLN A CA 1
ATOM 1472 C C . GLN A 1 186 ? 17.536 11.724 -7.695 1.00 66.56 186 GLN A C 1
ATOM 1474 O O . GLN A 1 186 ? 18.069 12.729 -8.126 1.00 66.56 186 GLN A O 1
ATOM 1479 N N . LEU A 1 187 ? 17.225 11.596 -6.402 1.00 68.00 187 LEU A N 1
ATOM 1480 C CA . LEU A 1 187 ? 17.456 12.664 -5.425 1.00 68.00 187 LEU A CA 1
ATOM 1481 C C . LEU A 1 187 ? 18.941 12.876 -5.087 1.00 68.00 187 LEU A C 1
ATOM 1483 O O . LEU A 1 187 ? 19.299 13.911 -4.538 1.00 68.00 187 LEU A O 1
ATOM 1487 N N . THR A 1 188 ? 19.794 11.890 -5.372 1.00 71.06 188 THR A N 1
ATOM 1488 C CA . THR A 1 188 ? 21.255 12.010 -5.234 1.00 71.06 188 THR A CA 1
ATOM 1489 C C . THR A 1 188 ? 21.943 12.459 -6.520 1.00 71.06 188 THR A C 1
ATOM 1491 O O . THR A 1 188 ? 23.160 12.617 -6.522 1.00 71.06 188 THR A O 1
ATOM 1494 N N . ASP A 1 189 ? 21.184 12.621 -7.602 1.00 75.50 189 ASP A 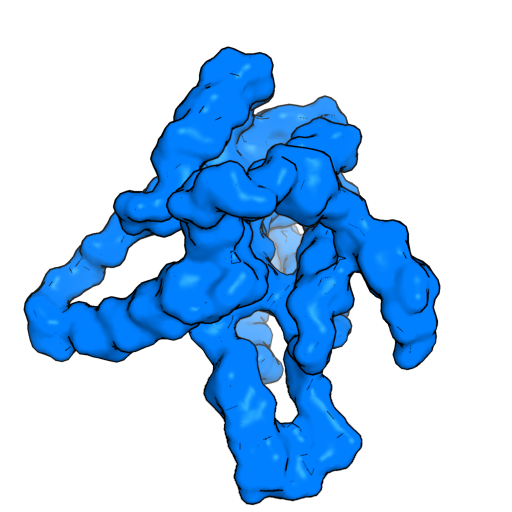N 1
ATOM 1495 C CA . ASP A 1 189 ? 21.678 13.051 -8.902 1.00 75.50 189 ASP A CA 1
ATOM 1496 C C . ASP A 1 189 ? 21.45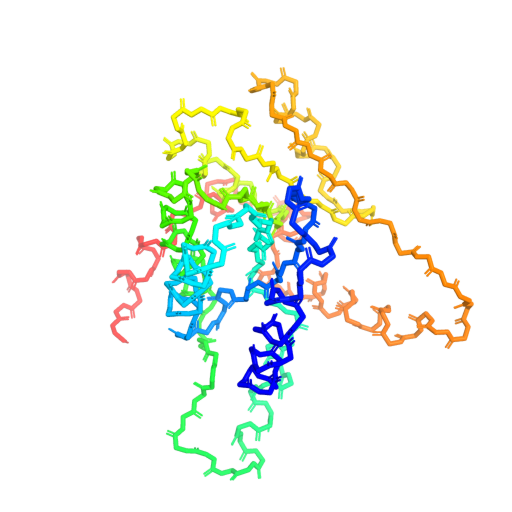6 14.563 -9.051 1.00 75.50 189 ASP A C 1
ATOM 1498 O O . ASP A 1 189 ? 20.324 15.020 -9.205 1.00 75.50 189 ASP A O 1
ATOM 1502 N N . GLU A 1 190 ? 22.535 15.345 -8.948 1.00 77.75 190 GLU A N 1
ATOM 1503 C CA . GLU A 1 190 ? 22.486 16.814 -9.022 1.00 77.75 190 GLU A CA 1
ATOM 1504 C C . GLU A 1 190 ? 22.089 17.332 -10.416 1.00 77.75 190 GLU A C 1
ATOM 1506 O O . GLU A 1 190 ? 21.768 18.510 -10.552 1.00 77.75 190 GLU A O 1
ATOM 1511 N N . GLU A 1 191 ? 22.085 16.474 -11.444 1.00 83.38 191 GLU A N 1
ATOM 1512 C CA . GLU A 1 191 ? 21.658 16.836 -12.799 1.00 83.38 191 GLU A CA 1
ATOM 1513 C C . GLU A 1 191 ? 20.131 16.764 -12.988 1.00 83.38 191 GLU A C 1
ATOM 1515 O O . GLU A 1 191 ? 19.618 17.232 -14.007 1.00 83.38 191 GLU A O 1
ATOM 1520 N N . VAL A 1 192 ? 19.387 16.184 -12.035 1.00 79.25 192 VAL A N 1
ATOM 1521 C CA . VAL A 1 192 ? 17.927 16.036 -12.130 1.00 79.25 192 VAL A CA 1
ATOM 1522 C C . VAL A 1 192 ? 17.221 17.173 -11.394 1.00 79.25 192 VAL A C 1
ATOM 1524 O O . VAL A 1 192 ? 17.255 17.267 -10.167 1.00 79.25 192 VAL A O 1
ATOM 1527 N N . GLU A 1 193 ? 16.495 18.001 -12.145 1.00 86.12 193 GLU A N 1
ATOM 1528 C CA . GLU A 1 193 ? 15.749 19.127 -11.580 1.00 86.12 193 GLU A CA 1
ATOM 1529 C C . GLU A 1 193 ? 14.600 18.660 -10.654 1.00 86.12 193 GLU A C 1
ATOM 1531 O O . GLU A 1 193 ? 13.914 17.664 -10.944 1.00 86.12 193 GLU A O 1
ATOM 1536 N N . PRO A 1 194 ? 14.308 19.389 -9.557 1.00 83.94 194 PRO A N 1
ATOM 1537 C CA . PRO A 1 194 ? 13.227 19.052 -8.629 1.00 83.94 194 PRO A CA 1
ATOM 1538 C C . PRO A 1 194 ? 11.856 18.868 -9.298 1.00 83.94 194 PRO A C 1
ATOM 1540 O O . PRO A 1 194 ? 11.083 17.995 -8.893 1.00 83.94 194 PRO A O 1
ATOM 1543 N N . GLU A 1 195 ? 11.547 19.650 -10.333 1.00 86.44 195 GLU A N 1
ATOM 1544 C CA . GLU A 1 195 ? 10.299 19.573 -11.099 1.00 86.44 195 GLU A CA 1
ATOM 1545 C C . GLU A 1 195 ? 10.156 18.243 -11.850 1.00 86.44 195 GLU A C 1
ATOM 1547 O O . GLU A 1 195 ? 9.040 17.750 -12.035 1.00 86.44 195 GLU A O 1
ATOM 1552 N N . GLU A 1 196 ? 11.265 17.633 -12.273 1.00 82.75 196 GLU A N 1
ATOM 1553 C CA . GLU A 1 196 ? 11.243 16.321 -12.921 1.00 82.75 196 GLU A CA 1
ATOM 1554 C C . GLU A 1 196 ? 10.979 15.210 -11.910 1.00 82.75 196 GLU A C 1
ATOM 1556 O O . GLU A 1 196 ? 10.154 14.323 -12.149 1.00 82.75 196 GLU A O 1
ATOM 1561 N N . ILE A 1 197 ? 11.616 15.305 -10.744 1.00 79.25 197 ILE A N 1
ATOM 1562 C CA . ILE A 1 197 ? 11.416 14.393 -9.615 1.00 79.25 197 ILE A CA 1
ATOM 1563 C C . ILE A 1 197 ? 9.966 14.468 -9.100 1.00 79.25 197 ILE A C 1
ATOM 1565 O O . ILE A 1 197 ? 9.379 13.452 -8.700 1.00 79.25 197 ILE A O 1
ATOM 1569 N N . ALA A 1 198 ? 9.386 15.670 -9.107 1.00 85.25 198 ALA A N 1
ATOM 1570 C CA . ALA A 1 198 ? 8.037 15.961 -8.639 1.00 85.25 198 ALA A CA 1
ATOM 1571 C C . ALA A 1 198 ? 6.954 15.863 -9.730 1.00 85.25 198 ALA A C 1
ATOM 1573 O O . ALA A 1 198 ? 5.809 16.234 -9.473 1.00 85.25 198 ALA A O 1
ATOM 1574 N N . ARG A 1 199 ? 7.275 15.369 -10.932 1.00 88.81 199 ARG A N 1
ATOM 1575 C CA . ARG A 1 199 ? 6.321 15.314 -12.047 1.00 88.81 199 ARG A CA 1
ATOM 1576 C C . ARG A 1 199 ? 5.125 14.408 -11.729 1.00 88.81 199 ARG A C 1
ATOM 1578 O O . ARG A 1 199 ? 5.284 13.274 -11.269 1.00 88.81 199 ARG A O 1
ATOM 1585 N N . ASP A 1 200 ? 3.923 14.897 -12.030 1.00 92.62 200 ASP A N 1
ATOM 1586 C CA . ASP A 1 200 ? 2.678 14.165 -11.794 1.00 92.62 200 ASP A CA 1
ATOM 1587 C C . ASP A 1 200 ? 2.592 12.897 -12.676 1.00 92.62 200 ASP A C 1
ATOM 1589 O O . ASP A 1 200 ? 2.670 12.984 -13.908 1.00 92.62 200 ASP A O 1
ATOM 1593 N N . PRO A 1 201 ? 2.419 11.699 -12.082 1.00 93.75 201 PRO A N 1
ATOM 1594 C CA . PRO A 1 201 ? 2.386 10.451 -12.830 1.00 93.75 201 PRO A CA 1
ATOM 1595 C C . PRO A 1 201 ? 1.170 10.327 -13.756 1.00 93.75 201 PRO A C 1
ATOM 1597 O O . PRO A 1 201 ? 1.265 9.583 -14.730 1.00 93.75 201 PRO A O 1
ATOM 1600 N N . LEU A 1 202 ? 0.055 11.026 -13.496 1.00 93.38 202 LEU A N 1
ATOM 1601 C CA . LEU A 1 202 ? -1.095 11.028 -14.412 1.00 93.38 202 LEU A CA 1
ATOM 1602 C C . LEU A 1 202 ? -0.711 11.713 -15.727 1.00 93.38 202 LEU A C 1
ATOM 1604 O O . LEU A 1 202 ? -0.821 11.096 -16.784 1.00 93.38 202 LEU A O 1
ATOM 1608 N N . THR A 1 203 ? -0.133 12.912 -15.637 1.00 93.31 203 THR A N 1
ATOM 1609 C CA . THR A 1 203 ? 0.418 13.645 -16.787 1.00 93.31 203 THR A CA 1
ATOM 1610 C C . THR A 1 203 ? 1.449 12.803 -17.558 1.00 93.31 203 THR A C 1
ATOM 1612 O O . THR A 1 203 ? 1.440 12.760 -18.788 1.00 93.31 203 THR A O 1
ATOM 1615 N N . VAL A 1 204 ? 2.329 12.071 -16.857 1.00 91.94 204 VAL A N 1
ATOM 1616 C CA . VAL A 1 204 ? 3.311 11.175 -17.504 1.00 91.94 204 VAL A CA 1
ATOM 1617 C C . VAL A 1 204 ? 2.632 10.056 -18.295 1.00 91.94 204 VAL A C 1
ATOM 1619 O O . VAL A 1 204 ? 3.042 9.777 -19.421 1.00 91.94 204 VAL A O 1
ATOM 1622 N N . VAL A 1 205 ? 1.614 9.407 -17.725 1.00 93.88 205 VAL A N 1
ATOM 1623 C CA . VAL A 1 205 ? 0.882 8.331 -18.411 1.00 93.88 205 VAL A CA 1
ATOM 1624 C C . VAL A 1 205 ? 0.112 8.873 -19.617 1.00 93.88 205 VAL A C 1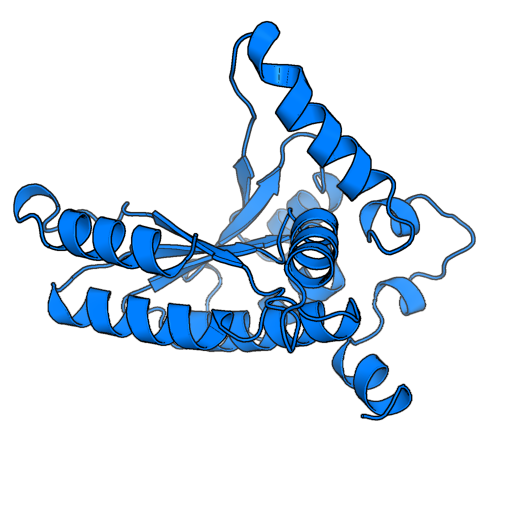
ATOM 1626 O O . VAL A 1 205 ? 0.142 8.241 -20.670 1.00 93.88 205 VAL A O 1
ATOM 1629 N N . GLU A 1 206 ? -0.510 10.050 -19.507 1.00 92.50 206 GLU A N 1
ATOM 1630 C CA . GLU A 1 206 ? -1.205 10.705 -20.624 1.00 92.50 206 GLU A CA 1
ATOM 1631 C C . GLU A 1 206 ? -0.269 10.970 -21.811 1.00 92.50 206 GLU A C 1
ATOM 1633 O O . GLU A 1 206 ? -0.611 10.642 -22.947 1.00 92.50 206 GLU A O 1
ATOM 1638 N N . MET A 1 207 ? 0.941 11.481 -21.557 1.00 91.69 207 MET A N 1
ATOM 1639 C CA . MET A 1 207 ? 1.936 11.734 -22.608 1.00 91.69 207 MET A CA 1
ATOM 1640 C C . MET A 1 207 ? 2.461 10.457 -23.275 1.00 91.69 207 MET A C 1
ATOM 1642 O O . MET A 1 207 ? 2.822 10.478 -24.449 1.00 91.69 207 MET A O 1
ATOM 1646 N N . GLN A 1 208 ? 2.537 9.346 -22.538 1.00 88.31 208 GLN A N 1
ATOM 1647 C CA . GLN A 1 208 ? 3.031 8.072 -23.072 1.00 88.3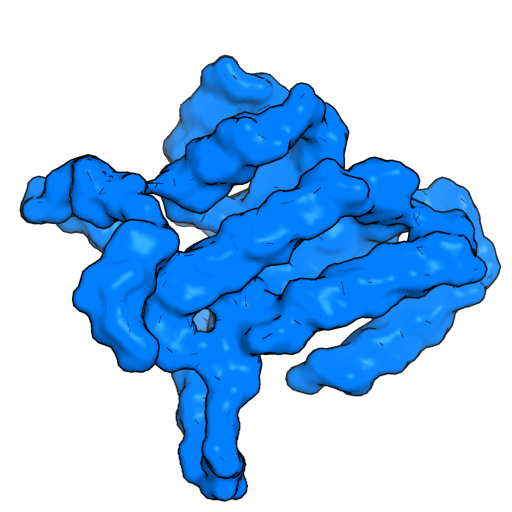1 208 GLN A CA 1
ATOM 1648 C C . GLN A 1 208 ? 1.998 7.344 -23.937 1.00 88.31 208 GLN A C 1
ATOM 1650 O O . GLN A 1 208 ? 2.365 6.411 -24.653 1.00 88.31 208 GLN A O 1
ATOM 1655 N N . GLY A 1 209 ? 0.729 7.752 -23.866 1.00 77.56 209 GLY A N 1
ATOM 1656 C CA . GLY A 1 209 ? -0.364 7.067 -24.536 1.00 77.56 209 GLY A CA 1
ATOM 1657 C C . GLY A 1 209 ? -0.625 5.654 -23.986 1.00 77.56 209 GLY A C 1
ATOM 1658 O O . GLY A 1 209 ? 0.016 5.220 -23.015 1.00 77.56 209 GLY A O 1
ATOM 1659 N N . PRO A 1 210 ? -1.600 4.944 -24.585 1.00 63.16 210 PRO A N 1
ATOM 1660 C CA . PRO A 1 210 ? -1.969 3.588 -24.184 1.00 63.16 210 PRO A CA 1
ATOM 1661 C C . PRO A 1 210 ? -0.831 2.551 -24.282 1.00 63.16 210 PRO A C 1
ATOM 1663 O O . PRO A 1 210 ? 0.225 2.796 -24.917 1.00 63.16 210 PRO A O 1
#

Foldseek 3Di:
DPPVVVVVLLVVLLDPVCPPPQEAEDEAALQFPCRLVVVVVVLVSCVVNVYAYEYEYDNDQCQVVQVVVCVVVVHPDTRGDPDVLSSLVSSLVSLLVQLVSLVRYAYEYEDLQLLSVVSSLVSHPDLVSYAYEYEPPGNPVVVVVCCVPPVHHYHYDYDDDDPVVVPVVVVSVCCQCVPPPRLNVLVPDPVRDPCNSNPRSVVVDVVVDD